Protein AF-A0A368GE72-F1 (afdb_monomer_lite)

Secondary structure (DSSP, 8-state):
-HHHHHTHHHHHGGGTTHHHHHHHHHHHHHHHHHHHHHHHHHHHHHHHTSGGGS-HHHHHHHHHHH--TT-TT-TT--BBHHHHHHHHHHHHHHHHHHHHHHHHHHHHHHTTHHHHHHHHHHHHHHHHHHIIIIIHHHHHHHHHHHH-PPPGGG-----------PPP-SHHHHHHHHHHHHHHTTTHHHHHHHHTTTT-B-SSEEE-SSSEEE---

InterPro domains:
  IPR001863 Glypican [PF01153] (1-216)
  IPR001863 Glypican [PTHR10822] (1-216)

pLDDT: mean 81.06, std 14.39, range [41.59, 97.25]

Structure (mmCIF, N/CA/C/O backbone):
data_AF-A0A368GE72-F1
#
_entry.id   AF-A0A368GE72-F1
#
loop_
_atom_site.group_PDB
_atom_site.id
_atom_site.type_symbol
_atom_site.label_atom_id
_atom_site.label_alt_id
_atom_site.label_comp_id
_atom_site.label_asym_id
_atom_site.label_entity_id
_atom_site.label_seq_id
_atom_site.pdbx_PDB_ins_code
_atom_site.Cartn_x
_atom_site.Cartn_y
_atom_site.Cartn_z
_atom_site.occupancy
_atom_site.B_iso_or_equiv
_atom_site.auth_seq_id
_atom_site.auth_comp_id
_atom_site.auth_asym_id
_atom_site.auth_atom_id
_atom_site.pdbx_PDB_model_num
ATOM 1 N N . MET A 1 1 ? -42.111 0.090 35.460 1.00 66.06 1 MET A N 1
ATOM 2 C CA . MET A 1 1 ? -41.040 0.310 34.451 1.00 66.06 1 MET A CA 1
ATOM 3 C C . MET A 1 1 ? -41.006 1.752 33.932 1.00 66.06 1 MET A C 1
ATOM 5 O O . MET A 1 1 ? -39.930 2.337 33.906 1.00 66.06 1 MET A O 1
ATOM 9 N N . GLU A 1 2 ? -42.148 2.360 33.600 1.00 79.31 2 GLU A N 1
ATOM 10 C CA . GLU A 1 2 ? -42.248 3.729 33.051 1.00 79.31 2 GLU A CA 1
ATOM 11 C C . GLU A 1 2 ? -41.627 4.823 33.952 1.00 79.31 2 GLU A C 1
ATOM 13 O O . GLU A 1 2 ? -40.867 5.664 33.479 1.00 79.31 2 GLU A O 1
ATOM 18 N N . CYS A 1 3 ? -41.808 4.740 35.282 1.00 81.56 3 CYS A N 1
ATOM 19 C CA . CYS A 1 3 ? -41.141 5.648 36.233 1.00 81.56 3 CYS A CA 1
ATOM 20 C C . CYS A 1 3 ? -39.606 5.613 36.126 1.00 81.56 3 CYS A C 1
ATOM 22 O O . CYS A 1 3 ? -38.953 6.657 36.176 1.00 81.56 3 CYS A O 1
ATOM 24 N N . MET A 1 4 ? -39.010 4.425 35.951 1.00 76.00 4 MET A N 1
ATOM 25 C CA . MET A 1 4 ? -37.558 4.304 35.801 1.00 76.00 4 MET A CA 1
ATOM 26 C C . MET A 1 4 ? -37.074 4.938 34.496 1.00 76.00 4 MET A C 1
ATOM 28 O O . MET A 1 4 ? -36.066 5.642 34.525 1.00 76.00 4 MET A O 1
ATOM 32 N N . GLN A 1 5 ? -37.791 4.720 33.388 1.00 78.50 5 GLN A N 1
ATOM 33 C CA . GLN A 1 5 ? -37.467 5.298 32.079 1.00 78.50 5 GLN A CA 1
ATOM 34 C C . GLN A 1 5 ? -37.532 6.830 32.107 1.00 78.50 5 GLN A C 1
ATOM 36 O O . GLN A 1 5 ? -36.581 7.487 31.689 1.00 78.50 5 GLN A O 1
ATOM 41 N N . ASN A 1 6 ? -38.576 7.397 32.716 1.00 83.12 6 ASN A N 1
ATOM 42 C CA . ASN A 1 6 ? -38.757 8.849 32.825 1.00 83.12 6 ASN A CA 1
ATOM 43 C C . ASN A 1 6 ? -37.706 9.544 33.710 1.00 83.12 6 ASN A C 1
ATOM 45 O O . ASN A 1 6 ? -37.561 10.760 33.655 1.00 83.12 6 ASN A O 1
ATOM 49 N N . ASN A 1 7 ? -36.942 8.789 34.507 1.00 75.94 7 ASN A N 1
ATOM 50 C CA . ASN A 1 7 ? -35.891 9.321 35.379 1.00 75.94 7 ASN A CA 1
ATOM 51 C C . ASN A 1 7 ? -34.461 8.954 34.923 1.00 75.94 7 ASN A C 1
ATOM 53 O O . ASN A 1 7 ? -33.502 9.196 35.659 1.00 75.94 7 ASN A O 1
ATOM 57 N N . VAL A 1 8 ? -34.285 8.404 33.712 1.00 70.88 8 VAL A N 1
ATOM 58 C CA . VAL A 1 8 ? -32.987 7.926 33.184 1.00 70.88 8 VAL A CA 1
ATOM 59 C C . VAL A 1 8 ? -31.846 8.936 33.326 1.00 70.88 8 VAL A C 1
ATOM 61 O O . VAL A 1 8 ? -30.758 8.550 33.754 1.00 70.88 8 VAL A O 1
ATOM 64 N N . GLN A 1 9 ? -32.079 10.222 33.043 1.00 69.88 9 GLN A N 1
ATOM 65 C CA . GLN A 1 9 ? -31.030 11.245 33.154 1.00 69.88 9 GLN A CA 1
ATOM 66 C C . GLN A 1 9 ? -30.510 11.425 34.591 1.00 69.88 9 GLN A C 1
ATOM 68 O O . GLN A 1 9 ? -29.319 11.661 34.804 1.00 69.88 9 GLN A O 1
ATOM 73 N N . HIS A 1 10 ? -31.365 11.253 35.602 1.00 69.75 10 HIS A N 1
ATOM 74 C CA . HIS A 1 10 ? -30.928 11.284 36.997 1.00 69.75 10 HIS A CA 1
ATOM 75 C C . HIS A 1 10 ? -30.092 10.050 37.345 1.00 69.75 10 HIS A C 1
ATOM 77 O O . HIS A 1 10 ? -29.102 10.156 38.070 1.00 69.75 10 HIS A O 1
ATOM 83 N N . TRP A 1 11 ? -30.432 8.889 36.782 1.00 69.88 11 TRP A N 1
ATOM 84 C CA . TRP A 1 11 ? -29.716 7.634 37.020 1.00 69.88 11 TRP A CA 1
ATOM 85 C C . TRP A 1 11 ? -28.337 7.604 36.369 1.00 69.88 11 TRP A C 1
ATOM 87 O O . TRP A 1 11 ? -27.405 7.031 36.934 1.00 69.88 11 TRP A O 1
ATOM 97 N N . THR A 1 12 ? -28.166 8.279 35.230 1.00 67.69 12 THR A N 1
ATOM 98 C CA . THR A 1 12 ? -26.872 8.319 34.537 1.00 67.69 12 THR A CA 1
ATOM 99 C C . THR A 1 12 ? -25.757 8.967 35.360 1.00 67.69 12 THR A C 1
ATOM 101 O O . THR A 1 12 ? -24.594 8.607 35.195 1.00 67.69 12 THR A O 1
ATOM 104 N N . THR A 1 13 ? -26.089 9.829 36.329 1.00 73.44 13 THR A N 1
ATOM 105 C CA . THR A 1 13 ? -25.103 10.425 37.252 1.00 73.44 13 THR A CA 1
ATOM 106 C C . THR A 1 13 ? -24.393 9.390 38.133 1.00 73.44 13 THR A C 1
ATOM 108 O O . THR A 1 13 ? -23.237 9.586 38.513 1.00 73.44 13 THR A O 1
ATOM 111 N N . PHE A 1 14 ? -25.023 8.242 38.417 1.00 70.69 14 PHE A N 1
ATOM 112 C CA . PHE A 1 14 ? -24.404 7.176 39.213 1.00 70.69 14 PHE A CA 1
ATOM 113 C C . PHE A 1 14 ? -23.243 6.496 38.488 1.00 70.69 14 PHE A C 1
ATOM 115 O O . PHE A 1 14 ? -22.375 5.917 39.152 1.00 70.69 14 PHE A O 1
ATOM 122 N N . PHE A 1 15 ? -23.210 6.604 37.159 1.00 70.25 15 PHE A N 1
ATOM 123 C CA . PHE A 1 15 ? -22.161 6.053 36.308 1.00 70.25 15 PHE A CA 1
ATOM 124 C C . PHE A 1 15 ? -20.935 6.966 36.201 1.00 70.25 15 PHE A C 1
ATOM 126 O O . PHE A 1 15 ? -19.868 6.491 35.820 1.00 70.25 15 PHE A O 1
ATOM 133 N N . GLY A 1 16 ? -21.045 8.235 36.608 1.00 75.81 16 GLY A N 1
ATOM 134 C CA . GLY A 1 16 ? -19.936 9.185 36.546 1.00 75.81 16 GLY A CA 1
ATOM 135 C C . GLY A 1 16 ? -19.377 9.322 35.127 1.00 75.81 16 GLY A C 1
ATOM 136 O O . GLY A 1 16 ? -20.133 9.378 34.161 1.00 75.81 16 GLY A O 1
ATOM 137 N N . ASP A 1 17 ? -18.051 9.349 35.009 1.00 78.00 17 ASP A N 1
ATOM 138 C CA . ASP A 1 17 ? -17.329 9.507 33.741 1.00 78.00 17 ASP A CA 1
ATOM 139 C C . ASP A 1 17 ? -16.955 8.173 33.060 1.00 78.00 17 ASP A C 1
ATOM 141 O O . ASP A 1 17 ? -16.368 8.162 31.975 1.00 78.00 17 ASP A O 1
ATOM 145 N N . GLU A 1 18 ? -17.309 7.032 33.659 1.00 73.75 18 GLU A N 1
ATOM 146 C CA . GLU A 1 18 ? -16.985 5.702 33.125 1.00 73.75 18 GLU A CA 1
ATOM 147 C C . GLU A 1 18 ? -17.573 5.448 31.725 1.00 73.75 18 GLU A C 1
ATOM 149 O O . GLU A 1 18 ? -16.827 4.994 30.850 1.00 73.75 18 GLU A O 1
ATOM 154 N N . PRO A 1 19 ? -18.850 5.786 31.430 1.00 73.75 19 PRO A N 1
ATOM 155 C CA . PRO A 1 19 ? -19.398 5.621 30.083 1.00 73.75 19 PRO A CA 1
ATOM 156 C C . PRO A 1 19 ? -18.652 6.451 29.032 1.00 73.75 19 PRO A C 1
ATOM 158 O O . PRO A 1 19 ? -18.458 5.996 27.908 1.00 73.75 19 PRO A O 1
ATOM 161 N N . GLN A 1 20 ? -18.185 7.649 29.396 1.00 79.25 20 GLN A N 1
ATOM 162 C CA . GLN A 1 20 ? -17.451 8.542 28.492 1.00 79.25 20 GLN A CA 1
ATOM 163 C C . GLN A 1 20 ? -16.038 8.015 28.219 1.00 79.25 20 GLN A C 1
ATOM 165 O O . GLN A 1 20 ? -15.606 7.968 27.067 1.00 79.25 20 GLN A O 1
ATOM 170 N N . LYS A 1 21 ? -15.334 7.544 29.256 1.00 77.38 21 LYS A N 1
ATOM 171 C CA . LYS A 1 21 ? -14.029 6.875 29.119 1.00 77.38 21 LYS A CA 1
ATOM 172 C C . LYS A 1 21 ? -14.125 5.624 28.249 1.00 77.38 21 LYS A C 1
ATOM 174 O O . LYS A 1 21 ? -13.270 5.403 27.391 1.00 77.38 21 LYS A O 1
ATOM 179 N N . MET A 1 22 ? -15.170 4.824 28.453 1.00 74.69 22 MET A N 1
ATOM 180 C CA . MET A 1 22 ? -15.446 3.630 27.658 1.00 74.69 22 MET A CA 1
ATOM 181 C C . MET A 1 22 ? -15.758 3.988 26.204 1.00 74.69 22 MET A C 1
ATOM 183 O O . MET A 1 22 ? -15.173 3.399 25.298 1.00 74.69 22 MET A O 1
ATOM 187 N N . SER A 1 23 ? -16.606 4.997 25.981 1.00 76.88 23 SER A N 1
ATOM 188 C CA . SER A 1 23 ? -16.922 5.500 24.644 1.00 76.88 23 SER A CA 1
ATOM 189 C C . SER A 1 23 ? -15.672 5.979 23.915 1.00 76.88 23 SER A C 1
ATOM 191 O O . SER A 1 23 ? -15.506 5.647 22.749 1.00 76.88 23 SER A O 1
ATOM 193 N N . LYS A 1 24 ? -14.772 6.710 24.585 1.00 82.19 24 LYS A N 1
ATOM 194 C CA . LYS A 1 24 ? -13.521 7.176 23.976 1.00 82.19 24 LYS A CA 1
ATOM 195 C C . LYS A 1 24 ? -12.632 6.007 23.546 1.00 82.19 24 LYS A C 1
ATOM 197 O O . LYS A 1 24 ? -12.254 5.935 22.385 1.00 82.19 24 LYS A O 1
ATOM 202 N N . LYS A 1 25 ? -12.382 5.044 24.443 1.00 76.19 25 LYS A N 1
ATOM 203 C CA . LYS A 1 25 ? -11.590 3.841 24.125 1.00 76.19 25 LYS A CA 1
ATOM 204 C C . LYS A 1 25 ? -12.185 3.034 22.970 1.00 76.19 25 LYS A C 1
ATOM 206 O O . LYS A 1 25 ? -11.443 2.518 22.136 1.00 76.19 25 LYS A O 1
ATOM 211 N N . LEU A 1 26 ? -13.513 2.915 22.929 1.00 75.75 26 LEU A N 1
ATOM 212 C CA . LEU A 1 26 ? -14.223 2.228 21.855 1.00 75.75 26 LEU A CA 1
ATOM 213 C C . LEU A 1 26 ? -14.059 2.967 20.523 1.00 75.75 26 LEU A C 1
ATOM 215 O O . LEU A 1 26 ? -13.718 2.333 19.529 1.00 75.75 26 LEU A O 1
ATOM 219 N N . THR A 1 27 ? -14.247 4.288 20.509 1.00 82.12 27 THR A N 1
ATOM 220 C CA . THR A 1 27 ? -14.055 5.125 19.316 1.00 82.12 27 THR A CA 1
ATOM 221 C C . THR A 1 27 ? -12.626 5.033 18.792 1.00 82.12 27 THR A C 1
ATOM 223 O O . THR A 1 27 ? -12.444 4.772 17.604 1.00 82.12 27 THR A O 1
ATOM 226 N N . ASP A 1 28 ? -11.630 5.173 19.671 1.00 81.50 28 ASP A N 1
ATOM 227 C CA . ASP A 1 28 ? -10.212 5.087 19.311 1.00 81.50 28 ASP A CA 1
ATOM 228 C C . ASP A 1 28 ? -9.890 3.707 18.717 1.00 81.50 28 ASP A C 1
ATOM 230 O O . ASP A 1 28 ? -9.265 3.607 17.664 1.00 81.50 28 ASP A O 1
ATOM 234 N N . SER A 1 29 ? -10.399 2.633 19.331 1.00 77.69 29 SER A N 1
ATOM 235 C CA . SER A 1 29 ? -10.215 1.272 18.816 1.00 77.69 29 SER A CA 1
ATOM 236 C C . SER A 1 29 ? -10.852 1.115 17.433 1.00 77.69 29 SER A C 1
ATOM 238 O O . SER A 1 29 ? -10.174 0.720 16.488 1.00 77.69 29 SER A O 1
ATOM 240 N N . ILE A 1 30 ? -12.137 1.463 17.284 1.00 78.62 30 ILE A N 1
ATOM 241 C CA . ILE A 1 30 ? -12.876 1.363 16.012 1.00 78.62 30 ILE A CA 1
ATOM 242 C C . ILE A 1 30 ? -12.186 2.162 14.905 1.00 78.62 30 ILE A C 1
ATOM 244 O O . ILE A 1 30 ? -12.150 1.705 13.762 1.00 78.62 30 ILE A O 1
ATOM 248 N N . PHE A 1 31 ? -11.638 3.333 15.227 1.00 84.88 31 PHE A N 1
ATOM 249 C CA . PHE A 1 31 ? -10.880 4.137 14.278 1.00 84.88 31 PHE A CA 1
ATOM 250 C C . PHE A 1 31 ? -9.688 3.358 13.711 1.00 84.88 31 PHE A C 1
ATOM 252 O O . PHE A 1 31 ? -9.549 3.279 12.491 1.00 84.88 31 PHE A O 1
ATOM 259 N N . VAL A 1 32 ? -8.887 2.713 14.568 1.00 83.88 32 VAL A N 1
ATOM 260 C CA . VAL A 1 32 ? -7.751 1.883 14.133 1.00 83.88 32 VAL A CA 1
ATOM 261 C C . VAL A 1 32 ? -8.230 0.718 13.259 1.00 83.88 32 VAL A C 1
ATOM 263 O O . VAL A 1 32 ? -7.670 0.498 12.187 1.00 83.88 32 VAL A O 1
ATOM 266 N N . TYR A 1 33 ? -9.304 0.016 13.647 1.00 81.00 33 TYR A N 1
ATOM 267 C CA . TYR A 1 33 ? -9.884 -1.072 12.838 1.00 81.00 33 TYR A CA 1
ATOM 268 C C . TYR A 1 33 ? -10.284 -0.604 11.434 1.00 81.00 33 TYR A C 1
ATOM 270 O O . TYR A 1 33 ? -9.901 -1.218 10.440 1.00 81.00 33 TYR A O 1
ATOM 278 N N . ARG A 1 34 ? -11.021 0.508 11.348 1.00 85.81 34 ARG A N 1
ATOM 279 C CA . ARG A 1 34 ? -11.450 1.086 10.068 1.00 85.81 34 ARG A CA 1
ATOM 280 C C . ARG A 1 34 ? -10.270 1.560 9.232 1.00 85.81 34 ARG A C 1
ATOM 282 O O . ARG A 1 34 ? -10.283 1.398 8.018 1.00 85.81 34 ARG A O 1
ATOM 289 N N . ARG A 1 35 ? -9.246 2.136 9.866 1.00 90.44 35 ARG A N 1
ATOM 290 C CA . ARG A 1 35 ? -8.053 2.601 9.158 1.00 90.44 35 ARG A CA 1
ATOM 291 C C . ARG A 1 35 ? -7.280 1.437 8.540 1.00 90.44 35 ARG A C 1
ATOM 293 O O . ARG A 1 35 ? -6.890 1.543 7.383 1.00 90.44 35 ARG A O 1
ATOM 300 N N . VAL A 1 36 ? -7.130 0.328 9.268 1.00 89.31 36 VAL A N 1
ATOM 301 C CA . VAL A 1 36 ? -6.532 -0.912 8.746 1.00 89.31 36 VAL A CA 1
ATOM 302 C C . VAL A 1 36 ? -7.294 -1.422 7.520 1.00 89.31 36 VAL A C 1
ATOM 304 O O . VAL A 1 36 ? -6.668 -1.691 6.499 1.00 89.31 36 VAL A O 1
ATOM 307 N N . ASP A 1 37 ? -8.626 -1.491 7.579 1.00 87.44 37 ASP A N 1
ATOM 308 C CA . ASP A 1 37 ? -9.459 -1.932 6.448 1.00 87.44 37 ASP A CA 1
ATOM 309 C C . ASP A 1 37 ? -9.289 -1.033 5.208 1.00 87.44 37 ASP A C 1
ATOM 311 O O . ASP A 1 37 ? -9.027 -1.519 4.108 1.00 87.44 37 ASP A O 1
ATOM 315 N N . VAL A 1 38 ? -9.319 0.291 5.395 1.00 93.31 38 VAL A N 1
ATOM 316 C CA . VAL A 1 38 ? -9.089 1.264 4.311 1.00 93.31 38 VAL A CA 1
ATOM 317 C C . VAL A 1 38 ? -7.700 1.102 3.687 1.00 93.31 38 VAL A C 1
ATOM 319 O O . VAL A 1 38 ? -7.560 1.185 2.463 1.00 93.31 38 VAL A O 1
ATOM 322 N N . ILE A 1 39 ? -6.664 0.866 4.497 1.00 95.31 39 ILE A N 1
ATOM 323 C CA . ILE A 1 39 ? -5.307 0.645 3.986 1.00 95.31 39 ILE A CA 1
ATOM 324 C C . ILE A 1 39 ? -5.240 -0.660 3.188 1.00 95.31 39 ILE A C 1
ATOM 326 O O . ILE A 1 39 ? -4.696 -0.661 2.086 1.00 95.31 39 ILE A O 1
ATOM 330 N N . LEU A 1 40 ? -5.830 -1.751 3.684 1.00 93.00 40 LEU A N 1
ATOM 331 C CA . LEU A 1 40 ? -5.868 -3.029 2.966 1.00 93.00 40 LEU A CA 1
ATOM 332 C C . LEU A 1 40 ? -6.589 -2.904 1.616 1.00 93.00 40 LEU A C 1
ATOM 334 O O . LEU A 1 40 ? -6.077 -3.381 0.604 1.00 93.00 40 LEU A O 1
ATOM 338 N N . GLN A 1 41 ? -7.720 -2.197 1.571 1.00 93.75 41 GLN A N 1
ATOM 339 C CA . GLN A 1 41 ? -8.421 -1.887 0.320 1.00 93.75 41 GLN A CA 1
ATOM 340 C C . GLN A 1 41 ? -7.566 -1.026 -0.616 1.00 93.75 41 GLN A C 1
ATOM 342 O O . GLN A 1 41 ? -7.527 -1.266 -1.820 1.00 93.75 41 GLN A O 1
ATOM 347 N N . THR A 1 42 ? -6.830 -0.052 -0.076 1.00 95.31 42 THR A N 1
ATOM 348 C CA . THR A 1 42 ? -5.919 0.794 -0.862 1.00 95.31 42 THR A CA 1
ATOM 349 C C . THR A 1 42 ? -4.770 -0.020 -1.461 1.00 95.31 42 THR A C 1
ATOM 351 O O . THR A 1 42 ? -4.451 0.148 -2.638 1.00 95.31 42 THR A O 1
ATOM 354 N N . LEU A 1 43 ? -4.166 -0.925 -0.684 1.00 95.44 43 LEU A N 1
ATOM 355 C CA . LEU A 1 43 ? -3.121 -1.836 -1.154 1.00 95.44 43 LEU A CA 1
ATOM 356 C C . LEU A 1 43 ? -3.657 -2.770 -2.246 1.00 95.44 43 LEU A C 1
ATOM 358 O O . LEU A 1 43 ? -3.022 -2.910 -3.288 1.00 95.44 43 LEU A O 1
ATOM 362 N N . HIS A 1 44 ? -4.847 -3.342 -2.053 1.00 94.25 44 HIS A N 1
ATOM 363 C CA . HIS A 1 44 ? -5.509 -4.164 -3.065 1.00 94.25 44 HIS A CA 1
ATOM 364 C C . HIS A 1 44 ? -5.768 -3.382 -4.361 1.00 94.25 44 HIS A C 1
ATOM 366 O O . HIS A 1 44 ? -5.365 -3.821 -5.437 1.00 94.25 44 HIS A O 1
ATOM 372 N N . ASN A 1 45 ? -6.352 -2.186 -4.257 1.00 93.69 45 ASN A N 1
ATOM 373 C CA . ASN A 1 45 ? -6.625 -1.327 -5.409 1.00 93.69 45 ASN A CA 1
ATOM 374 C C . ASN A 1 45 ? -5.340 -0.927 -6.147 1.00 93.69 45 ASN A C 1
ATOM 376 O O . ASN A 1 45 ? -5.322 -0.866 -7.373 1.00 93.69 45 ASN A O 1
ATOM 380 N N . THR A 1 46 ? -4.248 -0.699 -5.414 1.00 93.31 46 THR A N 1
ATOM 381 C CA . THR A 1 46 ? -2.931 -0.399 -5.996 1.00 93.31 46 THR A CA 1
ATOM 382 C C . THR A 1 46 ? -2.417 -1.557 -6.855 1.00 93.31 46 THR A C 1
ATOM 384 O O . THR A 1 46 ? -1.790 -1.308 -7.876 1.00 93.31 46 THR A O 1
ATOM 387 N N . LEU A 1 47 ? -2.689 -2.810 -6.473 1.00 92.44 47 LEU A N 1
ATOM 388 C CA . LEU A 1 47 ? -2.280 -3.984 -7.251 1.00 92.44 47 LEU A CA 1
ATOM 389 C C . LEU A 1 47 ? -3.109 -4.144 -8.528 1.00 92.44 47 LEU A C 1
ATOM 391 O O . LEU A 1 47 ? -2.537 -4.360 -9.591 1.00 92.44 47 LEU A O 1
ATOM 395 N N . ILE A 1 48 ? -4.437 -4.022 -8.436 1.00 94.25 48 ILE A N 1
ATOM 396 C CA . ILE A 1 48 ? -5.328 -4.244 -9.590 1.00 94.25 48 ILE A CA 1
ATOM 397 C C . ILE A 1 48 ? -5.277 -3.104 -10.618 1.00 94.25 48 ILE A C 1
ATOM 399 O O . ILE A 1 48 ? -5.605 -3.333 -11.772 1.00 94.25 48 ILE A O 1
ATOM 403 N N . THR A 1 49 ? -4.862 -1.897 -10.214 1.00 91.75 49 THR A N 1
ATOM 404 C CA . THR A 1 49 ? -4.734 -0.712 -11.096 1.00 91.75 49 THR A CA 1
ATOM 405 C C . THR A 1 49 ? -3.278 -0.359 -11.414 1.00 91.75 49 THR A C 1
ATOM 407 O O . THR A 1 49 ? -2.979 0.732 -11.900 1.00 91.75 49 THR A O 1
ATOM 410 N N . ALA A 1 50 ? -2.330 -1.251 -11.110 1.00 91.25 50 ALA A N 1
ATOM 411 C CA . ALA A 1 50 ? -0.910 -0.971 -11.302 1.00 91.25 50 ALA A CA 1
ATOM 412 C C . ALA A 1 50 ? -0.551 -0.725 -12.776 1.00 91.25 50 ALA A C 1
ATOM 414 O O . ALA A 1 50 ? 0.282 0.133 -13.068 1.00 91.25 50 ALA A O 1
ATOM 415 N N . GLU A 1 51 ? -1.191 -1.452 -13.695 1.00 89.56 51 GLU A N 1
ATOM 416 C CA . GLU A 1 51 ? -0.962 -1.311 -15.136 1.00 89.56 51 GLU A CA 1
ATOM 417 C C . GLU A 1 51 ? -1.362 0.071 -15.665 1.00 89.56 51 GLU A C 1
ATOM 419 O O . GLU A 1 51 ? -0.651 0.625 -16.500 1.00 89.56 51 GLU A O 1
ATOM 424 N N . ASP A 1 52 ? -2.398 0.694 -15.091 1.00 88.31 52 ASP A N 1
ATOM 425 C CA . ASP A 1 52 ? -2.865 2.032 -15.479 1.00 88.31 52 ASP A CA 1
ATOM 426 C C . ASP A 1 52 ? -1.799 3.118 -15.253 1.00 88.31 52 ASP A C 1
ATOM 428 O O . ASP A 1 52 ? -1.856 4.203 -15.835 1.00 88.31 52 ASP A O 1
ATOM 432 N N . GLN A 1 53 ? -0.814 2.854 -14.389 1.00 82.38 53 GLN A N 1
ATOM 433 C CA . GLN A 1 53 ? 0.291 3.778 -14.121 1.00 82.38 53 GLN A CA 1
ATOM 434 C C . GLN A 1 53 ? 1.417 3.667 -15.160 1.00 82.38 53 GLN A C 1
ATOM 436 O O . GLN A 1 53 ? 2.253 4.570 -15.266 1.00 82.38 53 GLN A O 1
ATOM 441 N N . VAL A 1 54 ? 1.436 2.598 -15.961 1.00 89.38 54 VAL A N 1
ATOM 442 C CA . VAL A 1 54 ? 2.392 2.403 -17.055 1.00 89.38 54 VAL A CA 1
ATOM 443 C C . VAL A 1 54 ? 1.875 3.123 -18.300 1.00 89.38 54 VAL A C 1
ATOM 445 O O . VAL A 1 54 ? 1.275 2.553 -19.205 1.00 89.38 54 VAL A O 1
ATOM 448 N N . THR A 1 55 ? 2.096 4.435 -18.331 1.00 92.56 55 THR A N 1
ATOM 449 C CA . THR A 1 55 ? 1.659 5.295 -19.441 1.00 92.56 55 THR A CA 1
ATOM 450 C C . THR A 1 55 ? 2.488 5.093 -20.716 1.00 92.56 55 THR A C 1
ATOM 452 O O . THR A 1 55 ? 3.614 4.594 -20.683 1.00 92.56 55 THR A O 1
ATOM 455 N N . SER A 1 56 ? 1.982 5.574 -21.854 1.00 94.12 56 SER A N 1
ATOM 456 C CA . SER A 1 56 ? 2.743 5.610 -23.114 1.00 94.12 56 SER A CA 1
ATOM 457 C C . SER A 1 56 ? 4.053 6.399 -22.997 1.00 94.12 56 SER A C 1
ATOM 459 O O . SER A 1 56 ? 5.065 6.009 -23.571 1.00 94.12 56 SER A O 1
ATOM 461 N N . GLU A 1 57 ? 4.067 7.474 -22.205 1.00 93.50 57 GLU A N 1
ATOM 462 C CA . GLU A 1 57 ? 5.281 8.247 -21.921 1.00 93.50 57 GLU A CA 1
ATOM 463 C C . GLU A 1 57 ? 6.290 7.440 -21.091 1.00 93.50 57 GLU A C 1
ATOM 465 O O . GLU A 1 57 ? 7.491 7.512 -21.347 1.00 93.50 57 GLU A O 1
ATOM 470 N N . CYS A 1 58 ? 5.821 6.632 -20.134 1.00 93.81 58 CYS A N 1
ATOM 471 C CA . CYS A 1 58 ? 6.681 5.681 -19.431 1.00 93.81 58 CYS A CA 1
ATOM 472 C C . CYS A 1 58 ? 7.301 4.672 -20.410 1.00 93.81 58 CYS A C 1
ATOM 474 O O . CYS A 1 58 ? 8.522 4.511 -20.432 1.00 93.81 58 CYS A O 1
ATOM 476 N N . ALA A 1 59 ? 6.476 4.037 -21.248 1.00 93.12 59 ALA A N 1
ATOM 477 C CA . ALA A 1 59 ? 6.943 3.059 -22.227 1.00 93.12 59 ALA A CA 1
ATOM 478 C C . ALA A 1 59 ? 7.979 3.668 -23.185 1.00 93.12 59 ALA A C 1
ATOM 480 O O . ALA A 1 59 ? 9.002 3.044 -23.470 1.00 93.12 59 ALA A O 1
ATOM 481 N N . ARG A 1 60 ? 7.768 4.918 -23.616 1.00 94.75 60 ARG A N 1
ATOM 482 C CA . ARG A 1 60 ? 8.721 5.665 -24.444 1.00 94.75 60 ARG A CA 1
ATOM 483 C C . ARG A 1 60 ? 10.059 5.863 -23.733 1.00 94.75 60 ARG A C 1
ATOM 485 O O . ARG A 1 60 ? 11.081 5.473 -24.278 1.00 94.75 60 ARG A O 1
ATOM 492 N N . ARG A 1 61 ? 10.064 6.383 -22.500 1.00 92.50 61 ARG A N 1
ATOM 493 C CA . ARG A 1 61 ? 11.303 6.589 -21.719 1.00 92.50 61 ARG A CA 1
ATOM 494 C C . ARG A 1 61 ? 12.059 5.293 -21.454 1.00 92.50 61 ARG A C 1
ATOM 496 O O . ARG A 1 61 ? 13.286 5.279 -21.476 1.00 92.50 61 ARG A O 1
ATOM 503 N N . PHE A 1 62 ? 11.333 4.210 -21.193 1.00 94.69 62 PHE A N 1
ATOM 504 C CA . PHE A 1 62 ? 11.925 2.888 -21.042 1.00 94.69 62 PHE A CA 1
ATOM 505 C C . PHE A 1 62 ? 12.556 2.403 -22.357 1.00 94.69 62 PHE A C 1
ATOM 507 O O . PHE A 1 62 ? 13.683 1.905 -22.358 1.00 94.69 62 PHE A O 1
ATOM 514 N N . THR A 1 63 ? 11.869 2.604 -23.484 1.00 94.12 63 THR A N 1
ATOM 515 C CA . THR A 1 63 ? 12.358 2.242 -24.824 1.00 94.12 63 THR A CA 1
ATOM 516 C C . THR A 1 63 ? 13.590 3.052 -25.216 1.00 94.12 63 THR A C 1
ATOM 518 O O . THR A 1 63 ? 14.551 2.471 -25.711 1.00 94.12 63 THR A O 1
ATOM 521 N N . ASP A 1 64 ? 13.609 4.358 -24.928 1.00 94.19 64 ASP A N 1
ATOM 522 C CA . ASP A 1 64 ? 14.745 5.245 -25.213 1.00 94.19 64 ASP A CA 1
ATOM 523 C C . ASP A 1 64 ? 16.044 4.690 -24.597 1.00 94.19 64 ASP A C 1
ATOM 525 O O . ASP A 1 64 ? 17.109 4.763 -25.208 1.00 94.19 64 ASP A O 1
ATOM 529 N N . VAL A 1 65 ? 15.956 4.076 -23.411 1.00 94.12 65 VAL A N 1
ATOM 530 C CA . VAL A 1 65 ? 17.107 3.504 -22.698 1.00 94.12 65 VAL A CA 1
ATOM 531 C C . VAL A 1 65 ? 17.403 2.058 -23.084 1.00 94.12 65 VAL A C 1
ATOM 533 O O . VAL A 1 65 ? 18.563 1.668 -23.063 1.00 94.12 65 VAL A O 1
ATOM 536 N N . THR A 1 66 ? 16.401 1.250 -23.421 1.00 93.00 66 THR A N 1
ATOM 537 C CA . THR A 1 66 ? 16.607 -0.180 -23.726 1.00 93.00 66 THR A CA 1
ATOM 538 C C . THR A 1 66 ? 16.917 -0.450 -25.192 1.00 93.00 66 THR A C 1
ATOM 540 O O . THR A 1 66 ? 17.557 -1.447 -25.511 1.00 93.00 66 THR A O 1
ATOM 543 N N . THR A 1 67 ? 16.531 0.459 -26.085 1.00 90.88 67 THR A N 1
ATOM 544 C CA . THR A 1 67 ? 16.799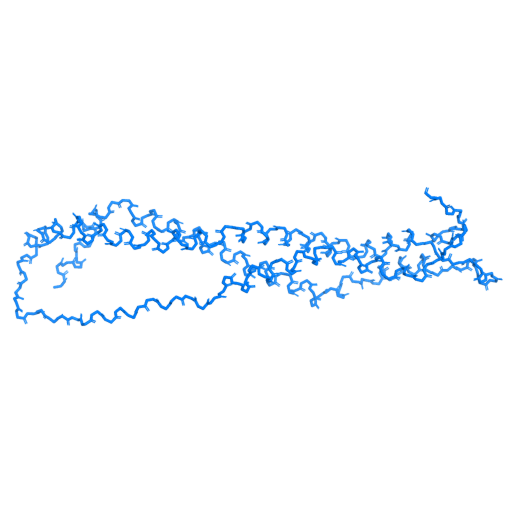 0.357 -27.519 1.00 90.88 67 THR A CA 1
ATOM 545 C C . THR A 1 67 ? 17.898 1.337 -27.904 1.00 90.88 67 THR A C 1
ATOM 547 O O . THR A 1 67 ? 17.736 2.547 -27.767 1.00 90.88 67 THR A O 1
ATOM 550 N N . CYS A 1 68 ? 19.019 0.827 -28.417 1.00 87.38 68 CYS A N 1
ATOM 551 C CA . CYS A 1 68 ? 20.116 1.662 -28.896 1.00 87.38 68 CYS A CA 1
ATOM 552 C C . CYS A 1 68 ? 20.048 1.843 -30.425 1.00 87.38 68 CYS A C 1
ATOM 554 O O . CYS A 1 68 ? 20.511 0.972 -31.163 1.00 87.38 68 CYS A O 1
ATOM 556 N N . P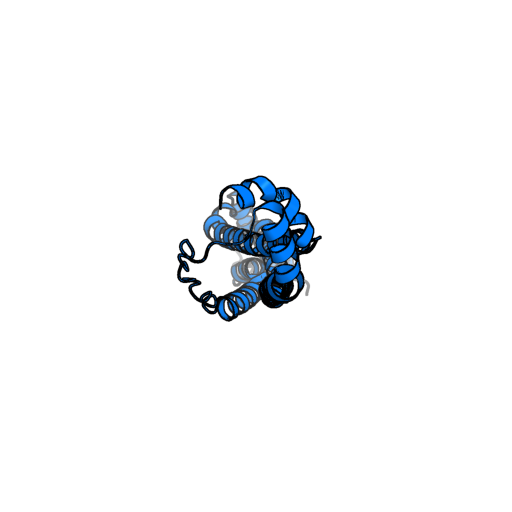RO A 1 69 ? 19.568 2.987 -30.948 1.00 85.06 69 PRO A N 1
ATOM 557 C CA . PRO A 1 69 ? 19.542 3.225 -32.394 1.00 85.06 69 PRO A CA 1
ATOM 558 C C . PRO A 1 69 ? 20.948 3.379 -32.999 1.00 85.06 69 PRO A C 1
ATOM 560 O O . PRO A 1 69 ? 21.128 3.210 -34.200 1.00 85.06 69 PRO A O 1
ATOM 563 N N . LYS A 1 70 ? 21.960 3.702 -32.181 1.00 82.31 70 LYS A N 1
ATOM 564 C CA . LYS A 1 70 ? 23.362 3.849 -32.614 1.00 82.31 70 LYS A CA 1
ATOM 565 C C . LYS A 1 70 ? 24.140 2.528 -32.619 1.00 82.31 70 LYS A C 1
ATOM 567 O O . LYS A 1 70 ? 25.252 2.502 -33.131 1.00 82.31 70 LYS A O 1
ATOM 572 N N . CYS A 1 71 ? 23.569 1.465 -32.056 1.00 77.88 71 CYS A N 1
ATOM 573 C CA . CYS A 1 71 ? 24.214 0.161 -31.901 1.00 77.88 71 CYS A CA 1
ATOM 574 C C . CYS A 1 71 ? 23.708 -0.856 -32.938 1.00 77.88 71 CYS A C 1
ATOM 576 O O . CYS A 1 71 ? 24.055 -2.022 -32.867 1.00 77.88 71 CYS A O 1
ATOM 578 N N . LEU A 1 72 ? 22.910 -0.426 -33.926 1.00 72.88 72 LEU A N 1
ATOM 579 C CA . LEU A 1 72 ? 22.287 -1.308 -34.930 1.00 72.88 72 LEU A CA 1
ATOM 580 C C . LEU A 1 72 ? 23.287 -2.114 -35.779 1.00 72.88 72 LEU A C 1
ATOM 582 O O . LEU A 1 72 ? 22.889 -3.055 -36.455 1.00 72.88 72 LEU A O 1
ATOM 586 N N . THR A 1 73 ? 24.559 -1.718 -35.794 1.00 75.69 73 THR A N 1
ATOM 587 C CA . THR A 1 73 ? 25.644 -2.414 -36.503 1.00 75.69 73 THR A CA 1
ATOM 588 C C . THR A 1 73 ? 26.648 -3.077 -35.558 1.00 75.69 73 THR A C 1
ATOM 590 O O . THR A 1 73 ? 27.618 -3.660 -36.033 1.00 75.69 73 THR A O 1
ATOM 593 N N . ASP A 1 74 ? 26.463 -2.938 -34.244 1.00 74.75 74 ASP A N 1
ATOM 594 C CA . ASP A 1 74 ? 27.348 -3.463 -33.207 1.00 74.75 74 ASP A CA 1
ATOM 595 C C . ASP A 1 74 ? 26.518 -4.082 -32.075 1.00 74.75 74 ASP A C 1
ATOM 597 O O . ASP A 1 74 ? 26.166 -3.430 -31.088 1.00 74.75 74 ASP A O 1
ATOM 601 N N . ASP A 1 75 ? 26.241 -5.376 -32.223 1.00 73.00 75 ASP A N 1
ATOM 602 C CA . ASP A 1 75 ? 25.454 -6.163 -31.270 1.00 73.00 75 ASP A CA 1
ATOM 603 C C . ASP A 1 75 ? 26.181 -6.385 -29.929 1.00 73.00 75 ASP A C 1
ATOM 605 O O . ASP A 1 75 ? 25.610 -6.954 -28.998 1.00 73.00 75 ASP A O 1
ATOM 609 N N . SER A 1 76 ? 27.442 -5.946 -29.795 1.00 80.06 76 SER A N 1
ATOM 610 C CA . SER A 1 76 ? 28.199 -6.068 -28.544 1.00 80.06 76 SER A CA 1
ATOM 611 C C . SER A 1 76 ? 27.819 -5.012 -27.499 1.00 80.06 76 SER A C 1
ATOM 613 O O . SER A 1 76 ? 28.125 -5.177 -26.313 1.00 80.06 76 SER A O 1
ATOM 615 N N . VAL A 1 77 ? 27.121 -3.943 -27.906 1.00 86.50 77 VAL A N 1
ATOM 616 C CA . VAL A 1 77 ? 26.749 -2.826 -27.030 1.00 86.50 77 VAL A CA 1
ATOM 617 C C . VAL A 1 77 ? 25.272 -2.903 -26.642 1.00 86.50 77 VAL A C 1
ATOM 619 O O . VAL A 1 77 ? 24.392 -2.396 -27.334 1.00 86.50 77 VAL A O 1
ATOM 622 N N . GLY A 1 78 ? 24.997 -3.493 -25.477 1.00 89.94 78 GLY A N 1
ATOM 623 C CA . GLY A 1 78 ? 23.668 -3.455 -24.859 1.00 89.94 78 GLY A CA 1
ATOM 624 C C . GLY A 1 78 ? 23.404 -2.180 -24.039 1.00 89.94 78 GLY A C 1
ATOM 625 O O . GLY A 1 78 ? 24.237 -1.274 -23.943 1.00 89.94 78 GLY A O 1
ATOM 626 N N . TYR A 1 79 ? 22.236 -2.112 -23.398 1.00 92.88 79 TYR A N 1
ATOM 627 C CA . TYR A 1 79 ? 21.846 -0.978 -22.554 1.00 92.88 79 TYR A CA 1
ATOM 628 C C . TYR A 1 79 ? 22.397 -1.066 -21.126 1.00 92.88 79 TYR A C 1
ATOM 630 O O . TYR A 1 79 ? 22.624 -2.146 -20.584 1.00 92.88 79 TYR A O 1
ATOM 638 N N . CYS A 1 80 ? 22.606 0.088 -20.493 1.00 93.38 80 CYS A N 1
ATOM 639 C CA . CYS A 1 80 ? 23.129 0.178 -19.135 1.00 93.38 80 CYS A CA 1
ATOM 640 C C . CYS A 1 80 ? 22.074 -0.229 -18.099 1.00 93.38 80 CYS A C 1
ATOM 642 O O . CYS A 1 80 ? 20.978 0.341 -18.060 1.00 93.38 80 CYS A O 1
ATOM 644 N N . ARG A 1 81 ? 22.439 -1.121 -17.166 1.00 93.00 81 ARG A N 1
ATOM 645 C CA . ARG A 1 81 ? 21.541 -1.557 -16.081 1.00 93.00 81 ARG A CA 1
ATOM 646 C C . ARG A 1 81 ? 21.057 -0.398 -15.211 1.00 93.00 81 ARG A C 1
ATOM 648 O O . ARG A 1 81 ? 19.871 -0.318 -14.907 1.00 93.00 81 ARG A O 1
ATOM 655 N N . GLY A 1 82 ? 21.957 0.516 -14.837 1.00 92.81 82 GLY A N 1
ATOM 656 C CA . GLY A 1 82 ? 21.625 1.677 -14.003 1.00 92.81 82 GLY A CA 1
ATOM 657 C C . GLY A 1 82 ? 20.594 2.601 -14.657 1.00 92.81 82 GLY A C 1
ATOM 658 O O . GLY A 1 82 ? 19.580 2.928 -14.041 1.00 92.81 82 GLY A O 1
ATOM 659 N N . SER A 1 83 ? 20.812 2.954 -15.927 1.00 94.50 83 SER A N 1
ATOM 660 C CA . SER A 1 83 ? 19.881 3.782 -16.701 1.00 94.50 83 SER A CA 1
ATOM 661 C C . SER A 1 83 ? 18.530 3.095 -16.878 1.00 94.50 83 SER A C 1
ATOM 663 O O . SER A 1 83 ? 17.498 3.729 -16.666 1.00 94.50 83 SER A O 1
ATOM 665 N N . CYS A 1 84 ? 18.522 1.798 -17.209 1.00 95.12 84 CYS A N 1
ATOM 666 C CA . CYS A 1 84 ? 17.281 1.036 -17.341 1.00 95.12 84 CYS A CA 1
ATOM 667 C C . CYS A 1 84 ? 16.512 1.019 -16.018 1.00 95.12 84 CYS A C 1
ATOM 669 O O . CYS A 1 84 ? 15.328 1.348 -15.992 1.00 95.12 84 CYS A O 1
ATOM 671 N N . ARG A 1 85 ? 17.188 0.716 -14.900 1.00 95.25 85 ARG A N 1
ATOM 672 C CA . ARG A 1 85 ? 16.561 0.669 -13.574 1.00 95.25 85 ARG A CA 1
ATOM 673 C C . ARG A 1 85 ? 15.954 2.015 -13.202 1.00 95.25 85 ARG A C 1
ATOM 675 O O . ARG A 1 85 ? 14.862 2.052 -12.642 1.00 95.25 85 ARG A O 1
ATOM 682 N N . GLN A 1 86 ? 16.643 3.113 -13.506 1.00 95.12 86 GLN A N 1
ATOM 683 C CA . GLN A 1 86 ? 16.132 4.454 -13.246 1.00 95.12 86 GLN A CA 1
ATOM 684 C C . GLN A 1 86 ? 14.894 4.759 -14.096 1.00 95.12 86 GLN A C 1
ATOM 686 O O . GLN A 1 86 ? 13.900 5.238 -13.553 1.00 95.12 86 GLN A O 1
ATOM 691 N N . ALA A 1 87 ? 14.920 4.441 -15.394 1.00 95.38 87 ALA A N 1
ATOM 692 C CA . ALA A 1 87 ? 13.775 4.630 -16.283 1.00 95.38 87 ALA A CA 1
ATOM 693 C C . ALA A 1 87 ? 12.570 3.771 -15.858 1.00 95.38 87 ALA A C 1
ATOM 695 O O . ALA A 1 87 ? 11.461 4.287 -15.731 1.00 95.38 87 ALA A O 1
ATOM 696 N N . ALA A 1 88 ? 12.797 2.490 -15.555 1.00 94.81 88 ALA A N 1
ATOM 697 C CA . ALA A 1 88 ? 11.768 1.564 -15.091 1.00 94.81 88 ALA A CA 1
ATOM 698 C C . ALA A 1 88 ? 11.184 1.983 -13.732 1.00 94.81 88 ALA A C 1
ATOM 700 O O . ALA A 1 88 ? 9.968 1.979 -13.546 1.00 94.81 88 ALA A O 1
ATOM 701 N N . PHE A 1 89 ? 12.026 2.392 -12.775 1.00 95.38 89 PHE A N 1
ATOM 702 C CA . PHE A 1 89 ? 11.548 2.825 -11.463 1.00 95.38 89 PHE A CA 1
ATOM 703 C C . PHE A 1 89 ? 10.797 4.154 -11.531 1.00 95.38 89 PHE A C 1
ATOM 705 O O . PHE A 1 89 ? 9.791 4.296 -10.845 1.00 95.38 89 PHE A O 1
ATOM 712 N N . ALA A 1 90 ? 11.213 5.096 -12.382 1.00 94.31 90 ALA A N 1
ATOM 713 C CA . ALA A 1 90 ? 10.509 6.368 -12.557 1.00 94.31 90 ALA A CA 1
ATOM 714 C C . ALA A 1 90 ? 9.043 6.175 -12.989 1.00 94.31 90 ALA A C 1
ATOM 716 O O . ALA A 1 90 ? 8.174 6.945 -12.587 1.00 94.31 90 ALA A O 1
ATOM 717 N N . CYS A 1 91 ? 8.743 5.118 -13.749 1.00 92.69 91 CYS A N 1
ATOM 718 C CA . CYS A 1 91 ? 7.367 4.749 -14.083 1.00 92.69 91 CYS A CA 1
ATOM 719 C C . CYS A 1 91 ? 6.544 4.298 -12.870 1.00 92.69 91 CYS A C 1
ATOM 721 O O . CYS A 1 91 ? 5.346 4.553 -12.788 1.00 92.69 91 CYS A O 1
ATOM 723 N N . LEU A 1 92 ? 7.189 3.610 -11.929 1.00 94.00 92 LEU A N 1
ATOM 724 C CA . LEU A 1 92 ? 6.548 2.972 -10.782 1.00 94.00 92 LEU A CA 1
ATOM 725 C C . LEU A 1 92 ? 6.703 3.782 -9.489 1.00 94.00 92 LEU A C 1
ATOM 727 O O . LEU A 1 92 ? 6.176 3.383 -8.457 1.00 94.00 92 LEU A O 1
ATOM 731 N N . GLU A 1 93 ? 7.405 4.914 -9.510 1.00 93.19 93 GLU A N 1
ATOM 732 C CA . GLU A 1 93 ? 7.806 5.663 -8.315 1.00 93.19 93 GLU A CA 1
ATOM 733 C C . GLU A 1 93 ? 6.604 6.064 -7.451 1.00 93.19 93 GLU A C 1
ATOM 735 O O . GLU A 1 93 ? 6.607 5.899 -6.228 1.00 93.19 93 GLU A O 1
ATOM 740 N N . ASN A 1 94 ? 5.532 6.537 -8.089 1.00 91.75 94 ASN A N 1
ATOM 741 C CA . ASN A 1 94 ? 4.312 6.924 -7.387 1.00 91.75 94 ASN A CA 1
ATOM 742 C C . ASN A 1 94 ? 3.604 5.728 -6.739 1.00 91.75 94 ASN A C 1
ATOM 744 O O . ASN A 1 94 ? 3.109 5.860 -5.615 1.00 91.75 94 ASN A O 1
ATOM 748 N N . LEU A 1 95 ? 3.579 4.575 -7.417 1.00 92.81 95 LEU A N 1
ATOM 749 C CA . LEU A 1 95 ? 3.064 3.322 -6.860 1.00 92.81 95 LEU A CA 1
ATOM 750 C C . LEU A 1 95 ? 3.922 2.877 -5.681 1.00 92.81 95 LEU A C 1
ATOM 752 O O . LEU A 1 95 ? 3.394 2.649 -4.597 1.00 92.81 95 LEU A O 1
ATOM 756 N N . ALA A 1 96 ? 5.242 2.840 -5.868 1.00 95.00 96 ALA A N 1
ATOM 757 C CA . ALA A 1 96 ? 6.211 2.437 -4.861 1.00 95.00 96 ALA A CA 1
ATOM 758 C C . ALA A 1 96 ? 6.077 3.273 -3.585 1.00 95.00 96 ALA A C 1
ATOM 760 O O . ALA A 1 96 ? 5.920 2.724 -2.498 1.00 95.00 96 ALA A O 1
ATOM 761 N N . ARG A 1 97 ? 6.044 4.604 -3.707 1.00 95.06 97 ARG A N 1
ATOM 762 C CA . ARG A 1 97 ? 5.926 5.508 -2.557 1.00 95.06 97 ARG A CA 1
ATOM 763 C C . ARG A 1 97 ? 4.625 5.298 -1.783 1.00 95.06 97 ARG A C 1
ATOM 765 O O . ARG A 1 97 ? 4.650 5.221 -0.553 1.00 95.06 97 ARG A O 1
ATOM 772 N N . LYS A 1 98 ? 3.488 5.214 -2.485 1.00 94.38 98 LYS A N 1
ATOM 773 C CA . LYS A 1 98 ? 2.174 4.984 -1.859 1.00 94.38 98 LYS A CA 1
ATOM 774 C C . LYS A 1 98 ? 2.106 3.608 -1.202 1.00 94.38 98 LYS A C 1
ATOM 776 O O . LYS A 1 98 ? 1.602 3.497 -0.090 1.00 94.38 98 LYS A O 1
ATOM 781 N N . TRP A 1 99 ? 2.615 2.582 -1.873 1.00 96.38 99 TRP A N 1
ATOM 782 C CA . TRP A 1 99 ? 2.680 1.212 -1.374 1.00 96.38 99 TRP A CA 1
ATOM 783 C C . TRP A 1 99 ? 3.497 1.119 -0.083 1.00 96.38 99 TRP A C 1
ATOM 785 O O . TRP A 1 99 ? 2.991 0.646 0.931 1.00 96.38 99 TRP A O 1
ATOM 795 N N . GLU A 1 100 ? 4.719 1.657 -0.092 1.00 97.19 100 GLU A N 1
ATOM 796 C CA . GLU A 1 100 ? 5.603 1.677 1.076 1.00 97.19 100 GLU A CA 1
ATOM 797 C C . GLU A 1 100 ? 4.977 2.420 2.257 1.00 97.19 100 GLU A C 1
ATOM 799 O O . GLU A 1 100 ? 4.963 1.897 3.367 1.00 97.19 100 GLU A O 1
ATOM 804 N N . THR A 1 101 ? 4.396 3.599 2.008 1.00 97.25 101 THR A N 1
ATOM 805 C CA . THR A 1 101 ? 3.761 4.414 3.057 1.00 97.25 101 THR A CA 1
ATOM 806 C C . THR A 1 101 ? 2.584 3.679 3.700 1.00 97.25 101 THR A C 1
ATOM 808 O O . THR A 1 101 ? 2.455 3.670 4.921 1.00 97.25 101 THR A O 1
ATOM 811 N N . ASN A 1 102 ? 1.739 3.033 2.892 1.00 97.19 102 ASN A N 1
ATOM 812 C CA . ASN A 1 102 ? 0.601 2.264 3.392 1.00 97.19 102 ASN A CA 1
ATOM 813 C C . ASN A 1 102 ? 1.042 1.023 4.180 1.00 97.19 102 ASN A C 1
ATOM 815 O O . ASN A 1 102 ? 0.437 0.717 5.202 1.00 97.19 102 ASN A O 1
ATOM 819 N N . ILE A 1 103 ? 2.092 0.320 3.746 1.00 97.12 103 ILE A N 1
ATOM 820 C CA . ILE A 1 103 ? 2.641 -0.824 4.494 1.00 97.12 103 ILE A CA 1
ATOM 821 C C . ILE A 1 103 ? 3.232 -0.379 5.830 1.00 97.12 103 ILE A C 1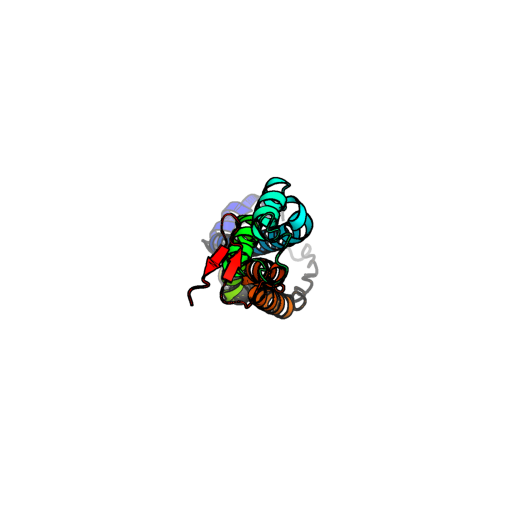
ATOM 823 O O . ILE A 1 103 ? 2.997 -1.038 6.843 1.00 97.12 103 ILE A O 1
ATOM 827 N N . ASP A 1 104 ? 3.971 0.730 5.845 1.00 96.38 104 ASP A N 1
ATOM 828 C CA . ASP A 1 104 ? 4.561 1.270 7.070 1.00 96.38 104 ASP A CA 1
ATOM 829 C C . ASP A 1 104 ? 3.464 1.683 8.062 1.00 96.38 104 ASP A C 1
ATOM 831 O O . ASP A 1 104 ? 3.506 1.302 9.231 1.00 96.38 104 ASP A O 1
ATOM 835 N N . GLU A 1 105 ? 2.428 2.382 7.590 1.00 95.31 105 GLU A N 1
ATOM 836 C CA . GLU A 1 105 ? 1.284 2.764 8.422 1.00 95.31 105 GLU A CA 1
ATOM 837 C C . GLU A 1 105 ? 0.503 1.540 8.927 1.00 95.31 105 GLU A C 1
ATOM 839 O O . GLU A 1 105 ? 0.158 1.469 10.108 1.00 95.31 105 GLU A O 1
ATOM 844 N N . LEU A 1 106 ? 0.256 0.550 8.062 1.00 94.25 106 LEU A N 1
ATOM 845 C CA . LEU A 1 106 ? -0.411 -0.696 8.435 1.00 94.25 106 LEU A CA 1
ATOM 846 C C . LEU A 1 106 ? 0.362 -1.433 9.533 1.00 94.25 106 LEU A C 1
ATOM 848 O O . LEU A 1 106 ? -0.242 -1.900 10.501 1.00 94.25 106 LEU A O 1
ATOM 852 N N . HIS A 1 107 ? 1.686 -1.518 9.406 1.00 93.25 107 HIS A N 1
ATOM 853 C CA . HIS A 1 107 ? 2.545 -2.124 10.417 1.00 93.25 107 HIS A CA 1
ATOM 854 C C . HIS A 1 107 ? 2.447 -1.381 11.758 1.00 93.25 107 HIS A C 1
ATOM 856 O O . HIS A 1 107 ? 2.249 -2.012 12.797 1.00 93.25 107 HIS A O 1
ATOM 862 N N . GLU A 1 108 ? 2.519 -0.047 11.753 1.00 92.00 108 GLU A N 1
ATOM 863 C CA . GLU A 1 108 ? 2.431 0.737 12.990 1.00 92.00 108 GLU A CA 1
ATOM 864 C C . GLU A 1 108 ? 1.067 0.611 13.677 1.00 92.00 108 GLU A C 1
ATOM 866 O O . GLU A 1 108 ? 1.004 0.364 14.884 1.00 92.00 108 GLU A O 1
ATOM 871 N N . LEU A 1 109 ? -0.030 0.696 12.918 1.00 88.62 109 LEU A N 1
ATOM 872 C CA . LEU A 1 109 ? -1.389 0.547 13.455 1.00 88.62 109 LEU A CA 1
ATOM 873 C C . LEU A 1 109 ? -1.638 -0.845 14.039 1.00 88.62 109 LEU A C 1
ATOM 875 O O . LEU A 1 109 ? -2.411 -0.994 14.988 1.00 88.62 109 LEU A O 1
ATOM 879 N N . THR A 1 110 ? -1.001 -1.871 13.475 1.00 87.44 110 THR A N 1
ATOM 880 C CA . THR A 1 110 ? -1.227 -3.258 13.889 1.00 87.44 110 THR A CA 1
ATOM 881 C C . THR A 1 110 ? -0.285 -3.732 15.001 1.00 87.44 110 THR A C 1
ATOM 883 O O . THR A 1 110 ? -0.544 -4.768 15.618 1.00 87.44 110 THR A O 1
ATOM 886 N N . ARG A 1 111 ? 0.750 -2.952 15.350 1.00 85.56 111 ARG A N 1
ATOM 887 C CA . ARG A 1 111 ? 1.772 -3.322 16.346 1.00 85.56 111 ARG A CA 1
ATOM 888 C C . ARG A 1 111 ? 1.200 -3.606 17.740 1.00 85.56 111 ARG A C 1
ATOM 890 O O . ARG A 1 111 ? 1.636 -4.544 18.402 1.00 85.56 111 ARG A O 1
ATOM 897 N N . THR A 1 112 ? 0.217 -2.817 18.175 1.00 75.38 112 THR A N 1
ATOM 898 C CA . THR A 1 112 ? -0.458 -2.935 19.487 1.00 75.38 112 THR A CA 1
ATOM 899 C C . THR A 1 112 ? -1.948 -3.262 19.359 1.00 75.38 112 THR A C 1
ATOM 901 O O . THR A 1 112 ? -2.714 -3.124 20.313 1.00 75.38 112 THR A O 1
ATOM 904 N N . TYR A 1 113 ? -2.375 -3.734 18.187 1.00 74.94 113 TYR A N 1
ATOM 905 C CA . TYR A 1 113 ? -3.782 -3.989 17.856 1.00 74.94 113 TYR A CA 1
ATOM 906 C C . TYR A 1 113 ? -4.481 -4.915 18.862 1.00 74.94 113 TYR A C 1
ATOM 908 O O . TYR A 1 113 ? -5.617 -4.677 19.275 1.00 74.94 113 TYR A O 1
ATOM 916 N N . GLU A 1 114 ? -3.760 -5.946 19.312 1.00 70.75 114 GLU A N 1
ATOM 917 C CA . GLU A 1 114 ? -4.220 -6.893 20.330 1.00 70.75 114 GLU A CA 1
ATOM 918 C C . GLU A 1 114 ? -4.387 -6.226 21.698 1.00 70.75 114 GLU A C 1
ATOM 920 O O . GLU A 1 114 ? -5.396 -6.434 22.369 1.00 70.75 114 GLU A O 1
ATOM 925 N N . GLU A 1 115 ? -3.410 -5.421 22.119 1.00 72.94 115 GLU A N 1
ATOM 926 C CA . GLU A 1 115 ? -3.451 -4.731 23.409 1.00 72.94 115 GLU A CA 1
ATOM 927 C C . GLU A 1 115 ? -4.638 -3.769 23.457 1.00 72.94 115 GLU A C 1
ATOM 929 O O . GLU A 1 115 ? -5.370 -3.760 24.445 1.00 72.94 115 GLU A O 1
ATOM 934 N N . GLY A 1 116 ? -4.896 -3.041 22.365 1.00 69.75 116 GLY A N 1
ATOM 935 C CA . GLY A 1 116 ? -6.068 -2.177 22.231 1.00 69.75 116 GLY A CA 1
ATOM 936 C C . GLY A 1 116 ? -7.385 -2.944 22.389 1.00 69.75 116 GLY A C 1
ATOM 937 O O . GLY A 1 116 ? -8.245 -2.547 23.179 1.00 69.75 116 GLY A O 1
ATOM 938 N N . PHE A 1 117 ? -7.529 -4.092 21.716 1.00 69.62 117 PHE A N 1
ATOM 939 C CA . PHE A 1 117 ? -8.735 -4.919 21.828 1.00 69.62 117 PHE A CA 1
ATOM 940 C C . PHE A 1 117 ? -8.918 -5.514 23.228 1.00 69.62 117 PHE A C 1
ATOM 942 O O . PHE A 1 117 ? -10.009 -5.453 23.798 1.00 69.62 117 PHE A O 1
ATOM 949 N N . GLN A 1 118 ? -7.853 -6.057 23.820 1.00 71.56 118 GLN A N 1
ATOM 950 C CA . GLN A 1 118 ? -7.912 -6.615 25.169 1.00 71.56 118 GLN A CA 1
ATOM 951 C C . GLN A 1 118 ? -8.243 -5.532 26.197 1.00 71.56 118 GLN A C 1
ATOM 953 O O . GLN A 1 118 ? -9.102 -5.749 27.052 1.00 71.56 118 GLN A O 1
ATOM 958 N N . GLN A 1 119 ? -7.627 -4.353 26.105 1.00 70.25 119 GLN A N 1
ATOM 959 C CA . GLN A 1 119 ? -7.930 -3.220 26.981 1.00 70.25 119 GLN A CA 1
ATOM 960 C C . GLN A 1 119 ? -9.376 -2.739 26.831 1.00 70.25 119 GLN A C 1
ATOM 962 O O . GLN A 1 119 ? -9.987 -2.341 27.827 1.00 70.25 119 GLN A O 1
ATOM 967 N N . LEU A 1 120 ? -9.941 -2.794 25.622 1.00 70.38 120 LEU A N 1
ATOM 968 C CA . LEU A 1 120 ? -11.345 -2.482 25.375 1.00 70.38 120 LEU A CA 1
ATOM 969 C C . LEU A 1 120 ? -12.268 -3.486 26.079 1.00 70.38 120 LEU A C 1
ATOM 971 O O . LEU A 1 120 ? -13.132 -3.076 26.854 1.00 70.38 120 LEU A O 1
ATOM 975 N N . VAL A 1 121 ? -12.057 -4.790 25.870 1.00 72.38 121 VAL A N 1
ATOM 976 C CA . VAL A 1 121 ? -12.869 -5.855 26.489 1.00 72.38 121 VAL A CA 1
ATOM 977 C C . VAL A 1 121 ? -12.782 -5.797 28.015 1.00 72.38 121 VAL A C 1
ATOM 979 O O . VAL A 1 121 ? -13.812 -5.795 28.694 1.00 72.38 121 VAL A O 1
ATOM 982 N N . HIS A 1 122 ? -11.570 -5.682 28.565 1.00 70.75 122 HIS A N 1
ATOM 983 C CA . HIS A 1 122 ? -11.364 -5.561 30.010 1.00 70.75 122 HIS A CA 1
ATOM 984 C C . HIS A 1 122 ? -11.964 -4.264 30.561 1.00 70.75 122 HIS A C 1
ATOM 986 O O . HIS A 1 122 ? -12.559 -4.282 31.635 1.00 70.75 122 HIS A O 1
ATOM 992 N N . GLY A 1 123 ? -11.857 -3.152 29.830 1.00 70.38 123 GLY A N 1
ATOM 993 C CA . GLY A 1 123 ? -12.445 -1.871 30.216 1.00 70.38 123 GLY A CA 1
ATOM 994 C C . GLY A 1 123 ? -13.971 -1.918 30.292 1.00 70.38 123 GLY A C 1
ATOM 995 O O . GLY A 1 123 ? -14.545 -1.449 31.274 1.00 70.38 123 GLY A O 1
ATOM 996 N N . ILE A 1 124 ? -14.627 -2.537 29.305 1.00 70.62 124 ILE A N 1
ATOM 997 C CA . ILE A 1 124 ? -16.082 -2.746 29.303 1.00 70.62 124 ILE A CA 1
ATOM 998 C C . ILE A 1 124 ? -16.491 -3.636 30.482 1.00 70.62 124 ILE A C 1
ATOM 1000 O O . ILE A 1 124 ? -17.372 -3.266 31.260 1.00 70.62 124 ILE A O 1
ATOM 1004 N N . ALA A 1 125 ? -15.819 -4.778 30.656 1.00 71.88 125 ALA A N 1
ATOM 1005 C CA . ALA A 1 125 ? -16.113 -5.715 31.736 1.00 71.88 125 ALA A CA 1
ATOM 1006 C C . ALA A 1 125 ? -15.926 -5.079 33.124 1.00 71.88 125 ALA A C 1
ATOM 1008 O O . ALA A 1 125 ? -16.793 -5.217 33.987 1.00 71.88 125 ALA A O 1
ATOM 1009 N N . ALA A 1 126 ? -14.834 -4.337 33.334 1.00 70.88 126 ALA A N 1
ATOM 1010 C CA . ALA A 1 126 ? -14.561 -3.633 34.583 1.00 70.88 126 ALA A CA 1
ATOM 1011 C C . ALA A 1 126 ? -15.585 -2.519 34.855 1.00 70.88 126 ALA A C 1
ATOM 1013 O O . ALA A 1 126 ? -16.045 -2.380 35.988 1.00 70.88 126 ALA A O 1
ATOM 1014 N N . GLY A 1 127 ? -15.986 -1.768 33.823 1.00 70.44 127 GLY A N 1
ATOM 1015 C CA . GLY A 1 127 ? -17.016 -0.734 33.929 1.00 70.44 127 GLY A CA 1
ATOM 1016 C C . GLY A 1 127 ? -18.370 -1.309 34.349 1.00 70.44 127 GLY A C 1
ATOM 1017 O O . GLY A 1 127 ? -18.953 -0.843 35.328 1.00 70.44 127 GLY A O 1
ATOM 1018 N N . ILE A 1 128 ? -18.833 -2.372 33.678 1.00 72.31 128 ILE A N 1
ATOM 1019 C CA . ILE A 1 128 ? -20.077 -3.078 34.034 1.00 72.31 128 ILE A CA 1
ATOM 1020 C C . ILE A 1 128 ? -19.981 -3.652 35.449 1.00 72.31 128 ILE A C 1
ATOM 1022 O O . ILE A 1 128 ? -20.895 -3.480 36.252 1.00 72.31 128 ILE A O 1
ATOM 1026 N N . ARG A 1 129 ? -18.859 -4.292 35.790 1.00 71.19 129 ARG A N 1
ATOM 1027 C CA . ARG A 1 129 ? -18.642 -4.863 37.120 1.00 71.19 129 ARG A CA 1
ATOM 1028 C C . ARG A 1 129 ? -18.729 -3.801 38.216 1.00 71.19 129 ARG A C 1
ATOM 1030 O O . ARG A 1 129 ? -19.466 -3.987 39.177 1.00 71.19 129 ARG A O 1
ATOM 1037 N N . ARG A 1 130 ? -18.058 -2.658 38.050 1.00 68.81 130 ARG A N 1
ATOM 1038 C CA . ARG A 1 130 ? -18.110 -1.527 38.994 1.00 68.81 130 ARG A CA 1
ATOM 1039 C C . ARG A 1 130 ? -19.532 -0.978 39.154 1.00 68.81 130 ARG A C 1
ATOM 1041 O O . ARG A 1 130 ? -19.953 -0.606 40.251 1.00 68.81 130 ARG A O 1
ATOM 1048 N N . LEU A 1 131 ? -20.281 -0.940 38.058 1.00 67.75 131 LEU A N 1
ATOM 1049 C CA . LEU A 1 131 ? -21.669 -0.493 38.011 1.00 67.75 131 LEU A CA 1
ATOM 1050 C C . LEU A 1 131 ? -22.585 -1.428 38.816 1.00 67.75 131 LEU A C 1
ATOM 1052 O O . LEU A 1 131 ? -23.355 -0.963 39.660 1.00 67.75 131 LEU A O 1
ATOM 1056 N N . VAL A 1 132 ? -22.431 -2.740 38.627 1.00 71.00 132 VAL A N 1
ATOM 1057 C CA . VAL A 1 132 ? -23.179 -3.780 39.347 1.00 71.00 132 VAL A CA 1
ATOM 1058 C C . VAL A 1 132 ? -22.779 -3.842 40.823 1.00 71.00 132 VAL A C 1
ATOM 1060 O O . VAL A 1 132 ? -23.637 -3.778 41.696 1.00 71.00 132 VAL A O 1
ATOM 1063 N N . GLU A 1 133 ? -21.487 -3.923 41.131 1.00 71.25 133 GLU A N 1
ATOM 1064 C CA . GLU A 1 133 ? -21.014 -4.181 42.495 1.00 71.25 133 GLU A CA 1
ATOM 1065 C C . GLU A 1 133 ? -21.095 -2.936 43.390 1.00 71.25 133 GLU A C 1
ATOM 1067 O O . GLU A 1 133 ? -21.474 -3.025 44.556 1.00 71.25 133 GLU A O 1
ATOM 1072 N N . THR A 1 134 ? -20.750 -1.751 42.876 1.00 69.12 134 THR A N 1
ATOM 1073 C CA . THR A 1 134 ? -20.570 -0.558 43.725 1.00 69.12 134 THR A CA 1
ATOM 1074 C C . THR A 1 134 ? -21.748 0.414 43.669 1.00 69.12 134 THR A C 1
ATOM 1076 O O . THR A 1 134 ? -21.979 1.174 44.617 1.00 69.12 134 THR A O 1
ATOM 1079 N N . LYS A 1 135 ? -22.481 0.447 42.550 1.00 68.38 135 LYS A N 1
ATOM 1080 C CA . LYS A 1 135 ? -23.524 1.455 42.300 1.00 68.38 135 LYS A CA 1
ATOM 1081 C C . LYS A 1 135 ? -24.934 0.877 42.322 1.00 68.38 135 LYS A C 1
ATOM 1083 O O . LYS A 1 135 ? -25.832 1.607 42.737 1.00 68.38 135 LYS A O 1
ATOM 1088 N N . ALA A 1 136 ? -25.133 -0.401 41.993 1.00 72.38 136 ALA A N 1
ATOM 1089 C CA . ALA A 1 136 ? -26.462 -1.014 41.989 1.00 72.38 136 ALA A CA 1
ATOM 1090 C C . ALA A 1 136 ? -27.196 -0.932 43.342 1.00 72.38 136 ALA A C 1
ATOM 1092 O O . ALA A 1 136 ? -28.366 -0.560 43.328 1.00 72.38 136 ALA A O 1
ATOM 1093 N N . PRO A 1 137 ? -26.563 -1.143 44.518 1.00 76.12 137 PRO A N 1
ATOM 1094 C CA . PRO A 1 137 ? -27.272 -1.016 45.796 1.00 76.12 137 PRO A CA 1
ATOM 1095 C C . PRO A 1 137 ? -27.727 0.421 46.093 1.00 76.12 137 PRO A C 1
ATOM 1097 O O . PRO A 1 137 ? -28.799 0.642 46.656 1.00 76.12 137 PRO A O 1
ATOM 1100 N N . LYS A 1 138 ? -26.914 1.416 45.705 1.00 76.31 138 LYS A N 1
ATOM 1101 C CA . LYS A 1 138 ? -27.250 2.840 45.858 1.00 76.31 138 LYS A CA 1
ATOM 1102 C C . LYS A 1 138 ? -28.356 3.242 44.887 1.00 76.31 138 LYS A C 1
ATOM 1104 O O . LYS A 1 138 ? -29.311 3.889 45.302 1.00 76.31 138 LYS A O 1
ATOM 1109 N N . LEU A 1 139 ? -28.253 2.810 43.632 1.00 76.69 139 LEU A N 1
ATOM 1110 C CA . LEU A 1 139 ? -29.264 3.041 42.608 1.00 76.69 139 LEU A CA 1
ATOM 1111 C C . LEU A 1 139 ? -30.598 2.392 42.995 1.00 76.69 139 LEU A C 1
ATOM 1113 O O . LEU A 1 139 ? -31.616 3.065 42.947 1.00 76.69 139 LEU A O 1
ATOM 1117 N N . ALA A 1 140 ? -30.593 1.142 43.466 1.00 79.62 140 ALA A N 1
ATOM 1118 C CA . ALA A 1 140 ? -31.789 0.447 43.938 1.00 79.62 140 ALA A CA 1
ATOM 1119 C C . ALA A 1 140 ? -32.479 1.207 45.079 1.00 79.62 140 ALA A C 1
ATOM 1121 O O . ALA A 1 140 ? -33.689 1.403 45.038 1.00 79.62 140 ALA A O 1
ATOM 1122 N N . ARG A 1 141 ? -31.714 1.712 46.059 1.00 79.50 141 ARG A N 1
ATOM 1123 C CA . ARG A 1 141 ? -32.256 2.557 47.138 1.00 79.50 141 ARG A CA 1
ATOM 1124 C C . ARG A 1 141 ? -32.953 3.804 46.599 1.00 79.50 141 ARG A C 1
ATOM 1126 O O . ARG A 1 141 ? -34.053 4.129 47.037 1.00 79.50 141 ARG A O 1
ATOM 1133 N N . VAL A 1 142 ? -32.324 4.491 45.649 1.00 79.38 142 VAL A N 1
ATOM 1134 C CA . VAL A 1 142 ? -32.891 5.718 45.081 1.00 79.38 142 VAL A CA 1
ATOM 1135 C C . VAL A 1 142 ? -34.105 5.416 44.199 1.00 79.38 142 VAL A C 1
ATOM 1137 O O . VAL A 1 142 ? -35.116 6.106 44.317 1.00 79.38 142 VAL A O 1
ATOM 1140 N N . VAL A 1 143 ? -34.061 4.356 43.390 1.00 80.81 143 VAL A N 1
ATOM 1141 C CA . VAL A 1 143 ? -35.201 3.891 42.586 1.00 80.81 143 VAL A CA 1
ATOM 1142 C C . VAL A 1 143 ? -36.388 3.554 43.483 1.00 80.81 143 VAL A C 1
ATOM 1144 O O . VAL A 1 143 ? -37.476 4.051 43.227 1.00 80.81 143 VAL A O 1
ATOM 1147 N N . VAL A 1 144 ? -36.187 2.810 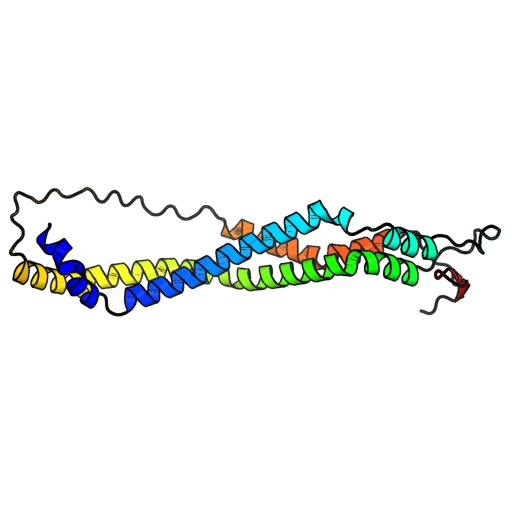44.573 1.00 85.12 144 VAL A N 1
ATOM 1148 C CA . VAL A 1 144 ? -37.269 2.502 45.523 1.00 85.12 144 VAL A CA 1
ATOM 1149 C C . VAL A 1 144 ? -37.813 3.773 46.177 1.00 85.12 144 VAL A C 1
ATOM 1151 O O . VAL A 1 144 ? -39.022 3.910 46.327 1.00 85.12 144 VAL A O 1
ATOM 1154 N N . SER A 1 145 ? -36.951 4.739 46.511 1.00 83.38 145 SER A N 1
ATOM 1155 C CA . SER A 1 145 ? -37.393 6.009 47.109 1.00 83.38 145 SER A CA 1
ATOM 1156 C C . SER A 1 145 ? -38.220 6.888 46.161 1.00 83.38 145 SER A C 1
ATOM 1158 O O . SER A 1 145 ? -39.087 7.627 46.615 1.00 83.38 145 SER A O 1
ATOM 1160 N N . LYS A 1 146 ? -37.954 6.823 44.851 1.00 83.50 146 LYS A N 1
ATOM 1161 C CA . LYS A 1 146 ? -38.570 7.684 43.826 1.00 83.50 146 LYS A CA 1
ATOM 1162 C C . LYS A 1 146 ? -39.737 7.024 43.094 1.00 83.50 146 LYS A C 1
ATOM 1164 O O . LYS A 1 146 ? -40.687 7.710 42.742 1.00 83.50 146 LYS A O 1
ATOM 1169 N N . CYS A 1 147 ? -39.645 5.723 42.846 1.00 85.00 147 CYS A N 1
ATOM 1170 C CA . CYS A 1 147 ? -40.605 4.944 42.065 1.00 85.00 147 CYS A CA 1
ATOM 1171 C C . CYS A 1 147 ? -41.383 3.920 42.904 1.00 85.00 147 CYS A C 1
ATOM 1173 O O . CYS A 1 147 ? -42.268 3.263 42.364 1.00 85.00 147 CYS A O 1
ATOM 1175 N N . GLY A 1 148 ? -41.074 3.782 44.196 1.00 83.50 148 GLY A N 1
ATOM 1176 C CA . GLY A 1 148 ? -41.683 2.787 45.076 1.00 83.50 148 GLY A CA 1
ATOM 1177 C C . GLY A 1 148 ? -41.019 1.402 44.995 1.00 83.50 148 GLY A C 1
ATOM 1178 O O . GLY A 1 148 ? -40.171 1.152 44.132 1.00 83.50 148 GLY A O 1
ATOM 1179 N N . PRO A 1 149 ? -41.350 0.495 45.932 1.00 80.69 149 PRO A N 1
ATOM 1180 C CA . PRO A 1 149 ? -40.821 -0.865 45.953 1.00 80.69 149 PRO A CA 1
ATOM 1181 C C . PRO A 1 149 ? -41.306 -1.678 44.748 1.00 80.69 149 PRO A C 1
ATOM 1183 O O . PRO A 1 149 ? -42.424 -1.500 44.269 1.00 80.69 149 PRO A O 1
ATOM 1186 N N . LEU A 1 150 ? -40.472 -2.612 44.284 1.00 70.38 150 LEU A N 1
ATOM 1187 C CA . LEU A 1 150 ? -40.881 -3.585 43.274 1.00 70.38 150 LEU A CA 1
ATOM 1188 C C . LEU A 1 150 ? -41.894 -4.552 43.900 1.00 70.38 150 LEU A C 1
ATOM 1190 O O . LEU A 1 150 ? -41.575 -5.247 44.867 1.00 70.38 150 LEU A O 1
ATOM 1194 N N . LEU A 1 151 ? -43.109 -4.587 43.354 1.00 72.81 151 LEU A N 1
ATOM 1195 C CA . LEU A 1 151 ? -44.110 -5.588 43.709 1.00 72.81 151 LEU A CA 1
ATOM 1196 C C . LEU A 1 151 ? -43.672 -6.936 43.118 1.00 72.81 151 LEU A C 1
ATOM 1198 O O . LEU A 1 151 ? -43.333 -7.023 41.940 1.00 72.81 151 LEU A O 1
ATOM 1202 N N . LYS A 1 152 ? -43.625 -7.978 43.957 1.00 60.22 152 LYS A N 1
ATOM 1203 C CA . LYS A 1 152 ? -43.100 -9.309 43.596 1.00 60.22 152 LYS A CA 1
ATOM 1204 C C . LYS A 1 152 ? -43.835 -9.967 42.423 1.00 60.22 152 LYS A C 1
ATOM 1206 O O . LYS A 1 152 ? -43.219 -10.776 41.736 1.00 60.22 152 LYS A O 1
ATOM 1211 N N . ASP A 1 153 ? -45.094 -9.608 42.193 1.00 56.19 153 ASP A N 1
ATOM 1212 C CA . ASP A 1 153 ? -45.951 -10.269 41.203 1.00 56.19 153 ASP A CA 1
ATOM 1213 C C . ASP A 1 153 ? -45.659 -9.856 39.748 1.00 56.19 153 ASP A C 1
ATOM 1215 O O . ASP A 1 153 ? -45.992 -10.602 38.835 1.00 56.19 153 ASP A O 1
ATOM 1219 N N . ASP A 1 154 ? -44.943 -8.746 39.521 1.00 52.94 154 ASP A N 1
ATOM 1220 C CA . ASP A 1 154 ? -44.563 -8.261 38.178 1.00 52.94 154 ASP A CA 1
ATOM 1221 C C . ASP A 1 154 ? -43.127 -8.639 37.770 1.00 52.94 154 ASP A C 1
ATOM 1223 O O . ASP A 1 154 ? -42.592 -8.161 36.762 1.00 52.94 154 ASP A O 1
ATOM 1227 N N . MET A 1 155 ? -42.447 -9.485 38.553 1.00 49.16 155 MET A N 1
ATOM 1228 C CA . MET A 1 155 ? -41.058 -9.854 38.283 1.00 49.16 155 MET A CA 1
ATOM 1229 C C . MET A 1 155 ? -40.975 -10.960 37.224 1.00 49.16 155 MET A C 1
ATOM 1231 O O . MET A 1 155 ? -40.576 -12.091 37.497 1.00 49.16 155 MET A O 1
ATOM 1235 N N . HIS A 1 156 ? -41.302 -10.623 35.977 1.00 53.44 156 HIS A N 1
ATOM 1236 C CA . HIS A 1 156 ? -40.849 -11.410 34.839 1.00 53.44 156 HIS A CA 1
ATOM 1237 C C . HIS A 1 156 ? -39.328 -11.284 34.755 1.00 53.44 156 HIS A C 1
ATOM 1239 O O . HIS A 1 156 ? -38.788 -10.307 34.238 1.00 53.44 156 HIS A O 1
ATOM 1245 N N . ILE A 1 157 ? -38.624 -12.272 35.312 1.00 48.84 157 ILE A N 1
ATOM 1246 C CA . ILE A 1 157 ? -37.197 -12.455 35.072 1.00 48.84 157 ILE A CA 1
ATOM 1247 C C . ILE A 1 157 ? -37.070 -12.752 33.583 1.00 48.84 157 ILE A C 1
ATOM 1249 O O . ILE A 1 157 ? -37.261 -13.888 33.155 1.00 48.84 157 ILE A O 1
ATOM 1253 N N . THR A 1 158 ? -36.785 -11.731 32.780 1.00 47.62 158 THR A N 1
ATOM 1254 C CA . THR A 1 158 ? -36.347 -11.944 31.408 1.00 47.62 158 THR A CA 1
ATOM 1255 C C . THR A 1 158 ? -35.081 -12.784 31.515 1.00 47.62 158 THR A C 1
ATOM 1257 O O . THR A 1 158 ? -34.118 -12.325 32.141 1.00 47.62 158 THR A O 1
ATOM 1260 N N . PRO A 1 159 ? -35.055 -14.023 30.995 1.00 41.59 159 PRO A N 1
ATOM 1261 C CA . PRO A 1 159 ? -33.835 -14.803 30.995 1.00 41.59 159 PRO A CA 1
ATOM 1262 C C . PRO A 1 159 ? -32.788 -13.953 30.288 1.00 41.59 159 PRO A C 1
ATOM 1264 O O . PRO A 1 159 ? -32.993 -13.553 29.142 1.00 41.59 159 PRO A O 1
ATOM 1267 N N . SER A 1 160 ? -31.698 -13.622 30.978 1.00 45.34 160 SER A N 1
ATOM 1268 C CA . SER A 1 160 ? -30.553 -12.985 30.344 1.00 45.34 160 SER A CA 1
ATOM 1269 C C . SER A 1 160 ? -29.976 -13.985 29.351 1.00 45.34 160 SER A C 1
ATOM 1271 O O . SER A 1 160 ? -29.036 -14.713 29.661 1.00 45.34 160 SER A O 1
ATOM 1273 N N . THR A 1 161 ? -30.519 -14.016 28.135 1.00 42.31 161 THR A N 1
ATOM 1274 C CA . THR A 1 161 ? -29.870 -14.570 26.948 1.00 42.31 161 THR A CA 1
ATOM 1275 C C . THR A 1 161 ? -28.728 -13.635 26.566 1.00 42.31 161 THR A C 1
ATOM 1277 O O . THR A 1 161 ? -28.672 -13.086 25.471 1.00 42.31 161 THR A O 1
ATOM 1280 N N . LEU A 1 162 ? -27.803 -13.407 27.499 1.00 43.72 162 LEU A N 1
ATOM 1281 C CA . LEU A 1 162 ? -26.479 -12.930 27.164 1.00 43.72 162 LEU A CA 1
ATOM 1282 C C . LEU A 1 162 ? -25.793 -14.129 26.528 1.00 43.72 162 LEU A C 1
ATOM 1284 O O . LEU A 1 162 ? -25.138 -14.923 27.203 1.00 43.72 162 LEU A O 1
ATOM 1288 N N . THR A 1 163 ? -25.995 -14.291 25.218 1.00 44.12 163 THR A N 1
ATOM 1289 C CA . THR A 1 163 ? -25.098 -15.088 24.386 1.00 44.12 163 THR A CA 1
ATOM 1290 C C . THR A 1 163 ? -23.693 -14.680 24.776 1.00 44.12 163 THR A C 1
ATOM 1292 O O . THR A 1 163 ? -23.312 -13.520 24.603 1.00 44.12 163 THR A O 1
ATOM 1295 N N . ARG A 1 164 ? -22.960 -15.618 25.387 1.00 42.75 164 ARG A N 1
ATOM 1296 C CA . ARG A 1 164 ? -21.563 -15.425 25.762 1.00 42.75 164 ARG A CA 1
ATOM 1297 C C . ARG A 1 164 ? -20.882 -14.831 24.530 1.00 42.75 164 ARG A C 1
ATOM 1299 O O . ARG A 1 164 ? -20.990 -15.467 23.478 1.00 42.75 164 ARG A O 1
ATOM 1306 N N . PRO A 1 165 ? -20.272 -13.632 24.616 1.00 43.84 165 PRO A N 1
ATOM 1307 C CA . PRO A 1 165 ? -19.628 -13.023 23.467 1.00 43.84 165 PRO A CA 1
ATOM 1308 C C . PRO A 1 165 ? -18.716 -14.076 22.860 1.00 43.84 165 PRO A C 1
ATOM 1310 O O . PRO A 1 165 ? -17.812 -14.574 23.539 1.00 43.84 165 PRO A O 1
ATOM 1313 N N . GLN A 1 166 ? -19.024 -14.508 21.636 1.00 41.88 166 GLN A N 1
ATOM 1314 C CA . GLN A 1 166 ? -18.135 -15.422 20.949 1.00 41.88 166 GLN A CA 1
ATOM 1315 C C . GLN A 1 166 ? -16.823 -14.668 20.819 1.00 41.88 166 GLN A C 1
ATOM 1317 O O . GLN A 1 166 ? -16.786 -13.564 20.272 1.00 41.88 166 GLN A O 1
ATOM 1322 N N . LYS A 1 167 ? -15.761 -15.242 21.392 1.00 42.53 167 LYS A N 1
ATOM 1323 C CA . LYS A 1 167 ? -14.407 -14.767 21.142 1.00 42.53 167 LYS A CA 1
ATOM 1324 C C . LYS A 1 167 ? -14.296 -14.660 19.618 1.00 42.53 167 LYS A C 1
ATOM 1326 O O . LYS A 1 167 ? -14.594 -15.664 18.961 1.00 42.53 167 LYS A O 1
ATOM 1331 N N . PRO A 1 168 ? -13.961 -13.486 19.055 1.00 45.59 168 PRO A N 1
ATOM 1332 C CA . PRO A 1 168 ? -13.742 -13.385 17.623 1.00 45.59 168 PRO A CA 1
ATOM 1333 C C . PRO A 1 168 ? -12.832 -14.544 17.205 1.00 45.59 168 PRO A C 1
ATOM 1335 O O . PRO A 1 168 ? -11.853 -14.823 17.910 1.00 45.59 168 PRO A O 1
ATOM 1338 N N . LYS A 1 169 ? -13.183 -15.259 16.121 1.00 51.94 169 LYS A N 1
ATOM 1339 C CA . LYS A 1 169 ? -12.275 -16.236 15.482 1.00 51.94 169 LYS A CA 1
ATOM 1340 C C . LYS A 1 169 ? -10.890 -15.597 15.375 1.00 51.94 169 LYS A C 1
ATOM 1342 O O . LYS A 1 169 ? -10.841 -14.375 15.290 1.00 51.94 169 LYS A O 1
ATOM 1347 N N . GLU A 1 170 ? -9.808 -16.381 15.409 1.00 56.09 170 GLU A N 1
ATOM 1348 C CA . GLU A 1 170 ? -8.406 -15.917 15.452 1.00 56.09 170 GLU A CA 1
ATOM 1349 C C . GLU A 1 170 ? -7.991 -15.017 14.265 1.00 56.09 170 GLU A C 1
ATOM 1351 O O . GLU A 1 170 ? -7.107 -15.332 13.480 1.00 56.09 170 GLU A O 1
ATOM 1356 N N . LEU A 1 171 ? -8.578 -13.827 14.188 1.00 53.44 171 LEU A N 1
ATOM 1357 C CA . LEU A 1 171 ? -8.195 -12.696 13.359 1.00 53.44 171 LEU A CA 1
ATOM 1358 C C . LEU A 1 171 ? -6.752 -12.295 13.703 1.00 53.44 171 LEU A C 1
ATOM 1360 O O . LEU A 1 171 ? -6.006 -11.817 12.867 1.00 53.44 171 LEU A O 1
ATOM 1364 N N . LYS A 1 172 ? -6.337 -12.578 14.945 1.00 58.44 172 LYS A N 1
ATOM 1365 C CA . LYS A 1 172 ? -5.023 -12.305 15.527 1.00 58.44 172 LYS A CA 1
ATOM 1366 C C . LYS A 1 172 ? -3.849 -12.893 14.741 1.00 58.44 172 LYS A C 1
ATOM 1368 O O . LYS A 1 172 ? -2.917 -12.159 14.424 1.00 58.44 172 LYS A O 1
ATOM 1373 N N . ALA A 1 173 ? -3.858 -14.203 14.481 1.00 60.50 173 ALA A N 1
ATOM 1374 C CA . ALA A 1 173 ? -2.746 -14.859 13.792 1.00 60.50 173 ALA A CA 1
ATOM 1375 C C . ALA A 1 173 ? -2.702 -14.420 12.324 1.00 60.50 173 ALA A C 1
ATOM 1377 O O . ALA A 1 173 ? -1.650 -14.035 11.826 1.00 60.50 173 ALA A O 1
ATOM 1378 N N . GLN A 1 174 ? -3.877 -14.359 11.698 1.00 71.12 174 GLN A N 1
ATOM 1379 C CA . GLN A 1 174 ? -4.031 -14.021 10.288 1.00 71.12 174 GLN A CA 1
ATOM 1380 C C . GLN A 1 174 ? -3.635 -12.571 9.986 1.00 71.12 174 GLN A C 1
ATOM 1382 O O . GLN A 1 174 ? -2.911 -12.338 9.025 1.00 71.12 174 GLN A O 1
ATOM 1387 N N . THR A 1 175 ? -4.029 -11.597 10.817 1.00 75.19 175 THR A N 1
ATOM 1388 C CA . THR A 1 175 ? -3.661 -10.187 10.605 1.00 75.19 175 THR A CA 1
ATOM 1389 C C . THR A 1 175 ? -2.167 -9.962 10.808 1.00 75.19 175 THR A C 1
ATOM 1391 O O . THR A 1 175 ? -1.546 -9.292 9.991 1.00 75.19 175 THR A O 1
ATOM 1394 N N . LYS A 1 176 ? -1.559 -10.525 11.862 1.00 79.25 176 LYS A N 1
ATOM 1395 C CA . LYS A 1 176 ? -0.118 -10.353 12.100 1.00 79.25 176 LYS A CA 1
ATOM 1396 C C . LYS A 1 176 ? 0.714 -11.004 10.995 1.00 79.25 176 LYS A C 1
ATOM 1398 O O . LYS A 1 176 ? 1.652 -10.390 10.500 1.00 79.25 176 LYS A O 1
ATOM 1403 N N . GLU A 1 177 ? 0.367 -12.228 10.609 1.00 84.62 177 GLU A N 1
ATOM 1404 C CA . GLU A 1 177 ? 1.046 -12.940 9.527 1.00 84.62 177 GLU A CA 1
ATOM 1405 C C . GLU A 1 177 ? 0.914 -12.192 8.196 1.00 84.62 177 GLU A C 1
ATOM 1407 O O . GLU A 1 177 ? 1.920 -11.962 7.529 1.00 84.62 177 GLU A O 1
ATOM 1412 N N . LEU A 1 178 ? -0.293 -11.727 7.858 1.00 87.81 178 LEU A N 1
ATOM 1413 C CA . LEU A 1 178 ? -0.537 -10.922 6.663 1.00 87.81 178 LEU A CA 1
ATOM 1414 C C . LEU A 1 178 ? 0.322 -9.653 6.645 1.00 87.81 178 LEU A C 1
ATOM 1416 O O . LEU A 1 178 ? 0.922 -9.330 5.623 1.00 87.81 178 LEU A O 1
ATOM 1420 N N . VAL A 1 179 ? 0.399 -8.929 7.764 1.00 90.06 179 VAL A N 1
ATOM 1421 C CA . VAL A 1 179 ? 1.190 -7.694 7.853 1.00 90.06 179 VAL A CA 1
ATOM 1422 C C . VAL A 1 179 ? 2.678 -7.974 7.662 1.00 90.06 179 VAL A C 1
ATOM 1424 O O . VAL A 1 179 ? 3.333 -7.242 6.924 1.00 90.06 179 VAL A O 1
ATOM 1427 N N . GLU A 1 180 ? 3.220 -9.039 8.257 1.00 90.94 180 GLU A N 1
ATOM 1428 C CA . GLU A 1 180 ? 4.628 -9.407 8.050 1.00 90.94 180 GLU A CA 1
ATOM 1429 C C . GLU A 1 180 ? 4.902 -9.868 6.609 1.00 90.94 180 GLU A C 1
ATOM 1431 O O . GLU A 1 180 ? 5.924 -9.498 6.026 1.00 90.94 180 GLU A O 1
ATOM 1436 N N . GLN A 1 181 ? 3.973 -10.599 5.985 1.00 93.00 181 GLN A N 1
ATOM 1437 C CA . GLN A 1 181 ? 4.066 -10.948 4.564 1.00 93.00 181 GLN A CA 1
ATOM 1438 C C . GLN A 1 181 ? 4.079 -9.692 3.679 1.00 93.00 181 GLN A C 1
ATOM 1440 O O . GLN A 1 181 ? 4.959 -9.538 2.830 1.00 93.00 181 GLN A O 1
ATOM 1445 N N . LEU A 1 182 ? 3.156 -8.753 3.913 1.00 94.06 182 LEU A N 1
ATOM 1446 C CA . LEU A 1 182 ? 3.108 -7.472 3.201 1.00 94.06 182 LEU A CA 1
ATOM 1447 C C . LEU A 1 182 ? 4.380 -6.652 3.430 1.00 94.06 182 LEU A C 1
ATOM 1449 O O . LEU A 1 182 ? 4.902 -6.051 2.494 1.00 94.06 182 LEU A O 1
ATOM 1453 N N . ARG A 1 183 ? 4.942 -6.682 4.640 1.00 94.69 183 ARG A N 1
ATOM 1454 C CA . ARG A 1 183 ? 6.212 -6.025 4.958 1.00 94.69 183 ARG A CA 1
ATOM 1455 C C . ARG A 1 183 ? 7.376 -6.581 4.144 1.00 94.69 183 ARG A C 1
ATOM 1457 O O . ARG A 1 183 ? 8.194 -5.804 3.652 1.00 94.69 183 ARG A O 1
ATOM 1464 N N . GLY A 1 184 ? 7.428 -7.898 3.940 1.00 95.56 184 GLY A N 1
ATOM 1465 C CA . GLY A 1 184 ? 8.389 -8.527 3.027 1.00 95.56 184 GLY A CA 1
ATOM 1466 C C . GLY A 1 184 ? 8.272 -8.006 1.589 1.00 95.56 184 GLY A C 1
ATOM 1467 O O . GLY A 1 184 ? 9.266 -7.908 0.871 1.00 95.56 184 GLY A O 1
ATOM 1468 N N . LEU A 1 185 ? 7.071 -7.576 1.196 1.00 95.81 185 LEU A N 1
ATOM 1469 C CA . LEU A 1 185 ? 6.769 -6.985 -0.106 1.00 95.81 185 LEU A CA 1
ATOM 1470 C C . LEU A 1 185 ? 6.896 -5.456 -0.132 1.00 95.81 185 LEU A C 1
ATOM 1472 O O . LEU A 1 185 ? 6.603 -4.845 -1.158 1.00 95.81 185 LEU A O 1
ATOM 1476 N N . ARG A 1 186 ? 7.374 -4.807 0.939 1.00 96.75 186 ARG A N 1
ATOM 1477 C CA . ARG A 1 186 ? 7.497 -3.340 1.020 1.00 96.75 186 ARG A CA 1
ATOM 1478 C C . ARG A 1 186 ? 8.218 -2.733 -0.184 1.00 96.75 186 ARG A C 1
ATOM 1480 O O . ARG A 1 186 ? 7.798 -1.706 -0.694 1.00 96.75 186 ARG A O 1
ATOM 1487 N N . LYS A 1 187 ? 9.279 -3.380 -0.671 1.00 96.62 187 LYS A N 1
ATOM 1488 C CA . LYS A 1 187 ? 10.085 -2.908 -1.811 1.00 96.62 187 LYS A CA 1
ATOM 1489 C C . LYS A 1 187 ? 9.732 -3.578 -3.147 1.00 96.62 187 LYS A C 1
ATOM 1491 O O . LYS A 1 187 ? 10.537 -3.510 -4.073 1.00 96.62 187 LYS A O 1
ATOM 1496 N N . CYS A 1 188 ? 8.567 -4.222 -3.272 1.00 95.44 188 CYS A N 1
ATOM 1497 C CA . CYS A 1 188 ? 8.229 -5.031 -4.449 1.00 95.44 188 CYS A CA 1
ATOM 1498 C C . CYS A 1 188 ? 8.300 -4.237 -5.764 1.00 95.44 188 CYS A C 1
ATOM 1500 O O . CYS A 1 188 ? 8.908 -4.712 -6.714 1.00 95.44 188 CYS A O 1
ATOM 1502 N N . TRP A 1 189 ? 7.795 -3.002 -5.811 1.00 95.31 189 TRP A N 1
ATOM 1503 C CA . TRP A 1 189 ? 7.834 -2.168 -7.019 1.00 95.31 189 TRP A CA 1
ATOM 1504 C C . TRP A 1 189 ? 9.257 -1.793 -7.444 1.00 95.31 189 TRP A C 1
ATOM 1506 O O . TRP A 1 189 ? 9.583 -1.826 -8.629 1.00 95.31 189 TRP A O 1
ATOM 1516 N N . ALA A 1 190 ? 10.137 -1.512 -6.480 1.00 93.81 190 ALA A N 1
ATOM 1517 C CA . ALA A 1 190 ? 11.552 -1.280 -6.757 1.00 93.81 190 ALA A CA 1
ATOM 1518 C C . ALA A 1 190 ? 12.253 -2.555 -7.259 1.00 93.81 190 ALA A C 1
ATOM 1520 O O . ALA A 1 190 ? 13.109 -2.481 -8.137 1.00 93.81 190 ALA A O 1
ATOM 1521 N N . GLN A 1 191 ? 11.879 -3.722 -6.726 1.00 95.50 191 GLN A N 1
ATOM 1522 C CA . GLN A 1 191 ? 12.391 -5.016 -7.187 1.00 95.50 191 GLN A CA 1
ATOM 1523 C C . GLN A 1 191 ? 11.879 -5.376 -8.585 1.00 95.50 191 GLN A C 1
ATOM 1525 O O . GLN A 1 191 ? 12.638 -5.929 -9.372 1.00 95.50 191 GLN A O 1
ATOM 1530 N N . ILE A 1 192 ? 10.624 -5.055 -8.910 1.00 94.38 192 ILE A N 1
ATOM 1531 C CA . ILE A 1 192 ? 10.066 -5.226 -10.256 1.00 94.38 192 ILE A CA 1
ATOM 1532 C C . ILE A 1 192 ? 10.873 -4.385 -11.246 1.00 94.38 192 ILE A C 1
ATOM 1534 O O . ILE A 1 192 ? 11.382 -4.939 -12.212 1.00 94.38 192 ILE A O 1
ATOM 1538 N N . ALA A 1 193 ? 11.089 -3.097 -10.955 1.00 93.31 193 ALA A N 1
ATOM 1539 C CA . ALA A 1 193 ? 11.899 -2.222 -11.803 1.00 93.31 193 ALA A CA 1
ATOM 1540 C C . ALA A 1 193 ? 13.329 -2.748 -12.029 1.00 93.31 193 ALA A C 1
ATOM 1542 O O . ALA A 1 193 ? 13.846 -2.652 -13.137 1.00 93.31 193 ALA A O 1
ATOM 1543 N N . ASP A 1 194 ? 13.967 -3.321 -11.002 1.00 94.12 194 ASP A N 1
ATOM 1544 C CA . ASP A 1 194 ? 15.298 -3.926 -11.145 1.00 94.12 194 ASP A CA 1
ATOM 1545 C C . ASP A 1 194 ? 15.271 -5.201 -12.008 1.00 94.12 194 ASP A C 1
ATOM 1547 O O . ASP A 1 194 ? 16.121 -5.370 -12.881 1.00 94.12 194 ASP A O 1
ATOM 1551 N N . ARG A 1 195 ? 14.270 -6.073 -11.814 1.00 95.56 195 ARG A N 1
ATOM 1552 C CA . ARG A 1 195 ? 14.112 -7.327 -12.574 1.00 95.56 195 ARG A CA 1
ATOM 1553 C C . ARG A 1 195 ? 13.800 -7.096 -14.050 1.00 95.56 195 ARG A C 1
ATOM 1555 O O . ARG A 1 195 ? 14.278 -7.864 -14.882 1.00 95.56 195 ARG A O 1
ATOM 1562 N N . THR A 1 196 ? 13.056 -6.039 -14.377 1.00 94.06 196 THR A N 1
ATOM 1563 C CA . THR A 1 196 ? 12.789 -5.630 -15.767 1.00 94.06 196 THR A CA 1
ATOM 1564 C C . THR A 1 196 ? 14.080 -5.343 -16.542 1.00 94.06 196 THR A C 1
ATOM 1566 O O . THR A 1 196 ? 14.108 -5.471 -17.757 1.00 94.06 196 THR A O 1
ATOM 1569 N N . CYS A 1 197 ? 15.168 -5.012 -15.844 1.00 94.44 197 CYS A N 1
ATOM 1570 C CA . CYS A 1 197 ? 16.469 -4.686 -16.425 1.00 94.44 197 CYS A CA 1
ATOM 1571 C C . CYS A 1 197 ? 17.492 -5.824 -16.292 1.00 94.44 197 CYS A C 1
ATOM 1573 O O . CYS A 1 197 ? 18.696 -5.569 -16.249 1.00 94.44 197 CYS A O 1
ATOM 1575 N N . SER A 1 198 ? 17.027 -7.070 -16.168 1.00 92.56 198 SER A N 1
ATOM 1576 C CA . SER A 1 198 ? 17.891 -8.247 -15.995 1.00 92.56 198 SER A CA 1
ATOM 1577 C C . SER A 1 198 ? 18.714 -8.595 -17.237 1.00 92.56 198 SER A C 1
ATOM 1579 O O . SER A 1 198 ? 19.797 -9.148 -17.092 1.00 92.56 198 SER A O 1
ATOM 1581 N N . GLU A 1 199 ? 18.252 -8.215 -18.429 1.00 89.69 199 GLU A N 1
ATOM 1582 C CA . GLU A 1 199 ? 18.957 -8.421 -19.705 1.00 89.69 199 GLU A CA 1
ATOM 1583 C C . GLU A 1 199 ? 19.916 -7.268 -20.056 1.00 89.69 199 GLU A C 1
ATOM 1585 O O . GLU A 1 199 ? 20.398 -7.162 -21.184 1.00 89.69 199 GLU A O 1
ATOM 1590 N N . ALA A 1 200 ? 20.173 -6.361 -19.110 1.00 90.25 200 ALA A N 1
ATOM 1591 C CA . ALA A 1 200 ? 21.094 -5.257 -19.318 1.00 90.25 200 ALA A CA 1
ATOM 1592 C C . ALA A 1 200 ? 22.524 -5.744 -19.588 1.00 90.25 200 ALA A C 1
ATOM 1594 O O . ALA A 1 200 ? 22.956 -6.787 -19.101 1.00 90.25 200 ALA A O 1
ATOM 1595 N N . SER A 1 201 ? 23.284 -4.929 -20.318 1.00 86.88 201 SER A N 1
ATOM 1596 C CA . SER A 1 201 ? 24.677 -5.222 -20.637 1.00 86.88 201 SER A CA 1
ATOM 1597 C C . SER A 1 201 ? 25.545 -5.284 -19.380 1.00 86.88 201 SER A C 1
ATOM 1599 O O . SER A 1 201 ? 25.521 -4.367 -18.555 1.00 86.88 201 SER A O 1
ATOM 1601 N N . GLU A 1 202 ? 26.373 -6.325 -19.288 1.00 85.19 202 GLU A N 1
ATOM 1602 C CA . GLU A 1 202 ? 27.466 -6.441 -18.310 1.00 85.19 202 GLU A CA 1
ATOM 1603 C C . GLU A 1 202 ? 28.806 -5.917 -18.864 1.00 85.19 202 GLU A C 1
ATOM 1605 O O . GLU A 1 202 ? 29.840 -5.980 -18.196 1.00 85.19 202 GLU A O 1
ATOM 1610 N N . GLN A 1 203 ? 28.807 -5.400 -20.097 1.00 85.56 203 GLN A N 1
ATOM 1611 C CA . GLN A 1 203 ? 30.007 -4.903 -20.764 1.00 85.56 203 GLN A CA 1
ATOM 1612 C C . GLN A 1 203 ? 30.478 -3.564 -20.174 1.00 85.56 203 GLN A C 1
ATOM 1614 O O . GLN A 1 203 ? 29.675 -2.767 -19.679 1.00 85.56 203 GLN A O 1
ATOM 1619 N N . PRO A 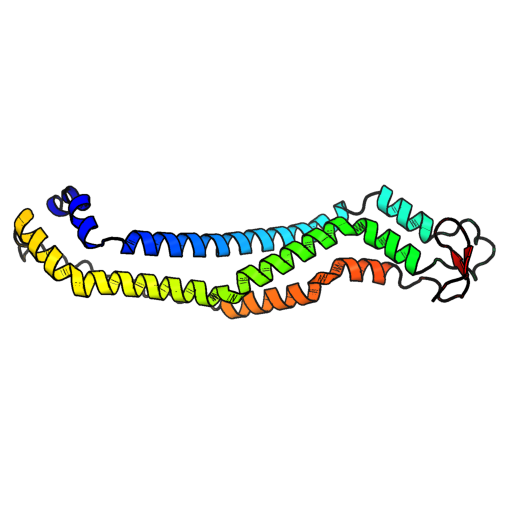1 204 ? 31.784 -3.246 -20.282 1.00 86.56 204 PRO A N 1
ATOM 1620 C CA . PRO A 1 204 ? 32.334 -1.987 -19.789 1.00 86.56 204 PRO A CA 1
ATOM 1621 C C . PRO A 1 204 ? 31.811 -0.761 -20.540 1.00 86.56 204 PRO A C 1
ATOM 1623 O O . PRO A 1 204 ? 31.983 0.345 -20.040 1.00 86.56 204 PRO A O 1
ATOM 1626 N N . PHE A 1 205 ? 31.197 -0.932 -21.713 1.00 90.12 205 PHE A N 1
ATOM 1627 C CA . PHE A 1 205 ? 30.514 0.124 -22.450 1.00 90.12 205 PHE A CA 1
ATOM 1628 C C . PHE A 1 205 ? 29.052 -0.255 -22.667 1.00 90.12 205 PHE A C 1
ATOM 1630 O O . PHE A 1 205 ? 28.745 -1.394 -23.013 1.00 90.12 205 PHE A O 1
ATOM 1637 N N . CYS A 1 206 ? 28.150 0.700 -22.461 1.00 92.25 206 CYS A N 1
ATOM 1638 C CA . CYS A 1 206 ? 26.718 0.468 -22.593 1.00 92.25 206 CYS A CA 1
ATOM 1639 C C . CYS A 1 206 ? 25.975 1.735 -23.024 1.00 92.25 206 CYS A C 1
ATOM 1641 O O . CYS A 1 206 ? 26.438 2.861 -22.823 1.00 92.25 206 CYS A O 1
ATOM 1643 N N . TRP A 1 207 ? 24.803 1.542 -23.620 1.00 93.31 207 TRP A N 1
ATOM 1644 C CA . TRP A 1 207 ? 23.889 2.609 -24.013 1.00 93.31 207 TRP A CA 1
ATOM 1645 C C . TRP A 1 207 ? 23.070 3.114 -22.821 1.00 93.31 207 TRP A C 1
ATOM 1647 O O . TRP A 1 207 ? 22.391 2.337 -22.153 1.00 93.31 207 TRP A O 1
ATOM 1657 N N . ASN A 1 208 ? 23.101 4.422 -22.554 1.00 92.62 208 ASN A N 1
ATOM 1658 C CA . ASN A 1 208 ? 22.381 5.018 -21.422 1.00 92.62 208 ASN A CA 1
ATOM 1659 C C . ASN A 1 208 ? 21.056 5.712 -21.789 1.00 92.62 208 ASN A C 1
ATOM 1661 O O . ASN A 1 208 ? 20.451 6.340 -20.922 1.00 92.62 208 ASN A O 1
ATOM 1665 N N . GLY A 1 209 ? 20.639 5.650 -23.057 1.00 92.56 209 GLY A N 1
ATOM 1666 C CA . GLY A 1 209 ? 19.509 6.414 -23.600 1.00 92.56 209 GLY A CA 1
ATOM 1667 C C . GLY A 1 209 ? 19.892 7.601 -24.487 1.00 92.56 209 GLY A C 1
ATOM 1668 O O . GLY A 1 209 ? 19.065 8.089 -25.252 1.00 92.56 209 GLY A O 1
ATOM 1669 N N . THR A 1 210 ? 21.154 8.037 -24.444 1.00 92.69 210 THR A N 1
ATOM 1670 C CA . THR A 1 210 ? 21.638 9.177 -25.245 1.00 92.69 210 THR A CA 1
ATOM 1671 C C . THR A 1 210 ? 22.977 8.886 -25.921 1.00 92.69 210 THR A C 1
ATOM 1673 O O . THR A 1 210 ? 23.178 9.205 -27.102 1.00 92.69 210 THR A O 1
ATOM 1676 N N . ASN A 1 211 ? 23.908 8.278 -25.180 1.00 91.62 211 ASN A N 1
ATOM 1677 C CA . ASN A 1 211 ? 25.265 7.975 -25.623 1.00 91.62 211 ASN A CA 1
ATOM 1678 C C . ASN A 1 211 ? 25.718 6.595 -25.135 1.00 91.62 211 ASN A C 1
ATOM 1680 O O . ASN A 1 211 ? 25.193 6.054 -24.161 1.00 91.62 211 ASN A O 1
ATOM 1684 N N . ILE A 1 212 ? 26.738 6.058 -25.807 1.00 91.19 212 ILE A N 1
ATOM 1685 C CA . ILE A 1 212 ? 27.505 4.922 -25.301 1.00 91.19 212 ILE A CA 1
ATOM 1686 C C . ILE A 1 212 ? 28.483 5.477 -24.269 1.00 91.19 212 ILE A C 1
ATOM 1688 O O . ILE A 1 212 ? 29.295 6.350 -24.579 1.00 91.19 212 ILE A O 1
ATOM 1692 N N . ILE A 1 213 ? 28.369 5.005 -23.036 1.00 91.25 213 ILE A N 1
ATOM 1693 C CA . ILE A 1 213 ? 29.202 5.437 -21.917 1.00 91.25 213 ILE A CA 1
ATOM 1694 C C . ILE A 1 213 ? 29.999 4.260 -21.383 1.00 91.25 213 ILE A C 1
ATOM 1696 O O . ILE A 1 213 ? 29.594 3.108 -21.528 1.00 91.25 213 ILE A O 1
ATOM 1700 N N . ARG A 1 214 ? 31.124 4.555 -20.733 1.00 88.75 214 ARG A N 1
ATOM 1701 C CA . ARG A 1 214 ? 31.837 3.556 -19.945 1.00 88.75 214 ARG A CA 1
ATOM 1702 C C . ARG A 1 214 ? 31.113 3.363 -18.615 1.00 88.75 214 ARG A C 1
ATOM 1704 O O . ARG A 1 214 ? 30.842 4.344 -17.926 1.00 88.75 214 ARG A O 1
ATOM 1711 N N . TYR A 1 215 ? 30.827 2.120 -18.254 1.00 71.38 215 TYR A N 1
ATOM 1712 C CA . TYR A 1 215 ? 30.270 1.757 -16.960 1.00 71.38 215 TYR A CA 1
ATOM 1713 C C . TYR A 1 215 ? 31.274 2.140 -15.861 1.00 71.38 215 TYR A C 1
ATOM 1715 O O . TYR A 1 215 ? 32.395 1.627 -15.827 1.00 71.38 215 TYR A O 1
ATOM 1723 N N . SER A 1 216 ? 30.908 3.088 -14.998 1.00 57.59 216 SER A N 1
ATOM 1724 C CA . SER A 1 216 ? 31.658 3.397 -13.779 1.00 57.59 216 SER A CA 1
ATOM 1725 C C . SER A 1 216 ? 31.092 2.555 -12.639 1.00 57.59 216 SER A C 1
ATOM 1727 O O . SER A 1 216 ? 29.894 2.651 -12.368 1.00 57.59 216 SER A O 1
ATOM 1729 N N . LEU A 1 217 ? 31.945 1.737 -12.013 1.00 50.59 217 LEU A N 1
ATOM 1730 C CA . LEU A 1 217 ? 31.658 1.080 -10.732 1.00 50.59 217 LEU A CA 1
ATOM 1731 C C . LEU A 1 217 ? 31.273 2.104 -9.659 1.00 50.59 217 LEU A C 1
ATOM 1733 O O . LEU A 1 217 ? 31.925 3.174 -9.623 1.00 50.59 217 LEU A O 1
#

Foldseek 3Di:
DVLCVVCVVVLVVLLPCLVVVLVVLVVVLVVLVVLLVVLVVVLVVLVVCVVVLCDPVLVVQLCLQQDDPPCPVPPQAGGALVLNLVSQCVSCVVSLVSLLVSLVSSCVSLVCSVVSVVCSVVSVVVSVVCCVPPRVVVSQVVCCVRVNDDDPVPPPPPPPPPVPPPDPDCPPVVSVVVSVVSVVCSCVSSVVSSVVSPVGDPDQWYGNSPDTDGDDD

Radius of gyration: 32.03 Å; chains: 1; bounding box: 78×28×84 Å

Organism: Ancylostoma caninum (NCBI:txid29170)

Sequence (217 aa):
MECMQNNVQHWTTFFGDEPQKMSKKLTDSI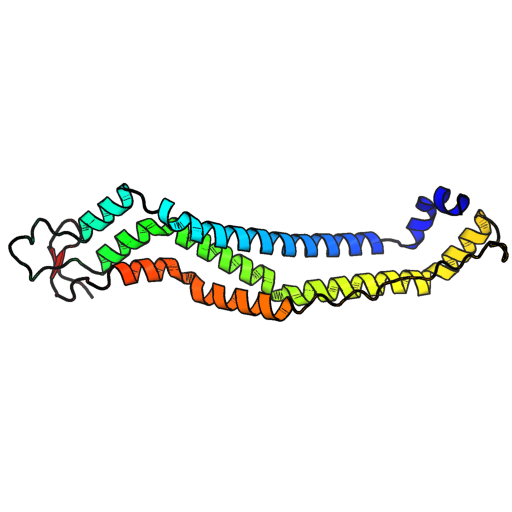FVYRRVDVILQTLHNTLITAEDQVTSECARRFTDVTTCPKCLTDDSVGYCRGSCRQAAFACLENLARKWETNIDELHELTRTYEEGFQQLVHGIAAGIRRLVETKAPKLARVVVSKCGPLLKDDMHITPSTLTRPQKPKELKAQTKELVEQLRGLRKCWAQIADRTCSEASEQPFCWNGTNIIRYSL